Protein AF-A0A8H6Z5D4-F1 (afdb_monomer_lite)

pLDDT: mean 80.3, std 20.22, range [33.25, 97.38]

Secondary structure (DSSP, 8-state):
---------HHHHHHHHHHHHHS---HHHHHHHHTPPTTHHHHHHGGGTTTEE--SSSSPPPEES-HHHHHHHT-HHHHGGG-TT-HHHHHHHHHHHHHHHTS-TTT---HHHHHHHHHHHHHHHHTSPP-GGGHHHHHTS-HHHHHH-GGGHHHHHHHHHTSTT--HHHHHHHHHHHHHHHHHHHHS-GGGTT---S----S---------------------------------

Radius of gyration: 24.78 Å; cha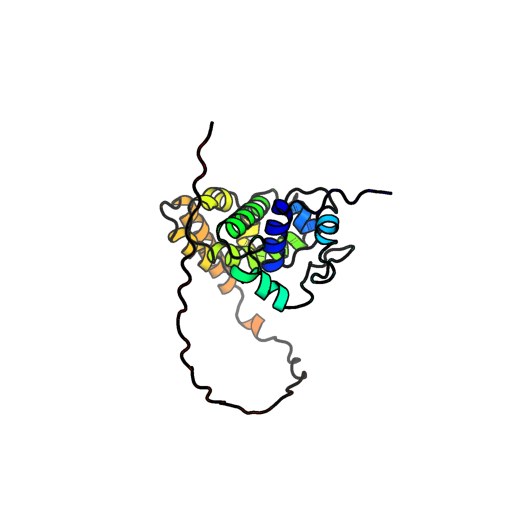ins: 1; bounding box: 92×57×56 Å

Structure (mmCIF, N/CA/C/O backbone):
data_AF-A0A8H6Z5D4-F1
#
_entry.id   AF-A0A8H6Z5D4-F1
#
loop_
_atom_site.group_PDB
_atom_site.id
_atom_site.type_symbol
_atom_site.label_atom_id
_atom_site.label_alt_id
_atom_site.label_comp_id
_atom_site.label_asym_id
_atom_site.label_entity_id
_atom_site.label_seq_id
_atom_site.pdbx_PDB_ins_code
_atom_site.Cartn_x
_atom_site.Cartn_y
_atom_site.Cartn_z
_atom_site.occupancy
_atom_site.B_iso_or_equiv
_atom_site.auth_seq_id
_atom_site.auth_comp_id
_atom_site.auth_asym_id
_atom_site.auth_atom_id
_atom_site.pdbx_PDB_model_num
ATOM 1 N N . MET A 1 1 ? -25.834 22.778 18.289 1.00 33.25 1 MET A N 1
ATOM 2 C CA . MET A 1 1 ? -25.998 21.312 18.196 1.00 33.25 1 MET A CA 1
ATOM 3 C C . MET A 1 1 ? -25.575 20.886 16.801 1.00 33.25 1 MET A C 1
ATOM 5 O O . MET A 1 1 ? -26.381 20.932 15.884 1.00 33.25 1 MET A O 1
ATOM 9 N N . THR A 1 2 ? -24.299 20.568 16.613 1.00 39.16 2 THR A N 1
ATOM 10 C CA . THR A 1 2 ? -23.807 19.914 15.397 1.00 39.16 2 THR A CA 1
ATOM 11 C C . THR A 1 2 ? -24.069 18.426 15.560 1.00 39.16 2 THR A C 1
ATOM 13 O O . THR A 1 2 ? -23.541 17.784 16.464 1.00 39.16 2 THR A O 1
ATOM 16 N N . VAL A 1 3 ? -24.986 17.899 14.758 1.00 37.03 3 VAL A N 1
ATOM 17 C CA . VAL A 1 3 ? -25.300 16.475 14.763 1.00 37.03 3 VAL A CA 1
ATOM 18 C C . VAL A 1 3 ? -24.086 15.734 14.203 1.00 37.03 3 VAL A C 1
ATOM 20 O O . VAL A 1 3 ? -23.657 16.023 13.088 1.00 37.03 3 VAL A O 1
ATOM 23 N N . LEU A 1 4 ? -23.528 14.806 14.985 1.00 39.38 4 LEU A N 1
ATOM 24 C CA . LEU A 1 4 ? -22.477 13.854 14.604 1.00 39.38 4 LEU A CA 1
ATOM 25 C C . LEU A 1 4 ? -23.028 12.862 13.559 1.00 39.38 4 LEU A C 1
ATOM 27 O O . LEU A 1 4 ? -23.219 11.684 13.848 1.00 39.38 4 LEU A O 1
ATOM 31 N N . HIS A 1 5 ? -23.394 13.348 12.370 1.00 43.00 5 HIS A N 1
ATOM 32 C CA . HIS A 1 5 ? -24.117 12.555 11.370 1.00 43.00 5 HIS A CA 1
ATOM 33 C C . HIS A 1 5 ? -23.230 11.767 10.406 1.00 43.00 5 HIS A C 1
ATOM 35 O O . HIS A 1 5 ? -23.749 11.018 9.583 1.00 43.00 5 HIS A O 1
ATOM 41 N N . SER A 1 6 ? -21.914 11.865 10.524 1.00 50.97 6 SER A N 1
ATOM 42 C CA . SER A 1 6 ? -20.990 11.091 9.706 1.00 50.97 6 SER A CA 1
ATOM 43 C C . SER A 1 6 ? -20.011 10.376 10.616 1.00 50.97 6 SER A C 1
ATOM 45 O O . SER A 1 6 ? -18.861 10.775 10.762 1.00 50.97 6 SER A O 1
ATOM 47 N N . SER A 1 7 ? -20.478 9.292 11.244 1.00 57.84 7 SER A N 1
ATOM 48 C CA . SER A 1 7 ? -19.537 8.223 11.577 1.00 57.84 7 SER A CA 1
ATOM 49 C C . SER A 1 7 ? -18.781 7.892 10.281 1.00 57.84 7 SER A C 1
ATOM 51 O O . SER A 1 7 ? -19.449 7.834 9.238 1.00 57.84 7 SER A O 1
ATOM 53 N N . PRO A 1 8 ? -17.441 7.745 10.318 1.00 62.00 8 PRO A N 1
ATOM 54 C CA . PRO A 1 8 ? -16.643 7.366 9.155 1.00 62.00 8 PRO A CA 1
ATOM 55 C C . PRO A 1 8 ? -17.386 6.287 8.394 1.00 62.00 8 PRO A C 1
ATOM 57 O O . PRO A 1 8 ? -17.835 5.314 9.023 1.00 62.00 8 PRO A O 1
ATOM 60 N N . ARG A 1 9 ? -17.572 6.429 7.075 1.00 73.25 9 ARG A N 1
ATOM 61 C CA . ARG A 1 9 ? -18.185 5.310 6.361 1.00 73.25 9 ARG A CA 1
ATOM 62 C C . ARG A 1 9 ? -17.239 4.146 6.581 1.00 73.25 9 ARG A C 1
ATOM 64 O O . ARG A 1 9 ? -16.037 4.256 6.381 1.00 73.25 9 ARG A O 1
ATOM 71 N N . GLN A 1 10 ? -17.768 3.027 7.047 1.00 76.19 10 GLN A N 1
ATOM 72 C CA . GLN A 1 10 ? -16.990 1.828 7.355 1.00 76.19 10 GLN A CA 1
ATOM 73 C C . GLN A 1 10 ? -16.003 1.450 6.228 1.00 76.19 10 GLN A C 1
ATOM 75 O O . GLN A 1 10 ? -14.917 0.933 6.487 1.00 76.19 10 GLN A O 1
ATOM 80 N N . SER A 1 11 ? -16.375 1.746 4.979 1.00 82.81 11 SER A N 1
ATOM 81 C CA . SER A 1 11 ? -15.556 1.595 3.775 1.00 82.81 11 SER A CA 1
ATOM 82 C C . SER A 1 11 ? -14.286 2.456 3.738 1.00 82.81 11 SER A C 1
ATOM 84 O O . SER A 1 11 ? -13.325 2.058 3.093 1.00 82.81 11 SER A O 1
ATOM 86 N N . GLU A 1 12 ? -14.272 3.612 4.399 1.00 87.25 12 GLU A N 1
ATOM 87 C CA . GLU A 1 12 ? -13.149 4.563 4.452 1.00 87.25 12 GLU A CA 1
ATOM 88 C C . GLU A 1 12 ? -12.163 4.193 5.562 1.00 87.25 12 GLU A C 1
ATOM 90 O O . GLU A 1 12 ? -10.952 4.272 5.377 1.00 87.25 12 GLU A O 1
ATOM 95 N N . LEU A 1 13 ? -12.668 3.708 6.701 1.00 91.94 13 LEU A N 1
ATOM 96 C CA . LEU A 1 13 ? -11.827 3.403 7.858 1.00 91.94 13 LEU A CA 1
ATOM 97 C C . LEU A 1 13 ? -10.937 2.171 7.636 1.00 91.94 13 LEU A C 1
ATOM 99 O O . LEU A 1 13 ? -9.803 2.119 8.102 1.00 91.94 13 LEU A O 1
ATOM 103 N N . SER A 1 14 ? -11.434 1.164 6.919 1.00 92.56 14 SER A N 1
ATOM 104 C CA . SER A 1 14 ? -10.697 -0.086 6.719 1.00 92.56 14 SER A CA 1
ATOM 105 C C . SER A 1 14 ? -9.377 0.083 5.934 1.00 92.56 14 SER A C 1
ATOM 107 O O . SER A 1 14 ? -8.360 -0.432 6.410 1.00 92.56 14 SER A O 1
ATOM 109 N N . PRO A 1 15 ? -9.331 0.803 4.795 1.00 92.38 15 PRO A N 1
ATOM 110 C CA . PRO A 1 15 ? -8.077 1.121 4.110 1.00 92.38 15 PRO A CA 1
ATOM 111 C C . PRO A 1 15 ? -7.092 1.906 4.982 1.00 92.38 15 PRO A C 1
ATOM 113 O O . PRO A 1 15 ? -5.903 1.592 4.978 1.00 92.38 15 PRO A O 1
ATOM 116 N N . ILE A 1 16 ? -7.586 2.863 5.775 1.00 95.00 16 ILE A N 1
ATOM 117 C CA . ILE A 1 16 ? -6.764 3.661 6.697 1.00 95.00 16 ILE A CA 1
ATOM 118 C C . ILE A 1 16 ? -6.111 2.761 7.751 1.00 95.00 16 ILE A C 1
ATOM 120 O O . ILE A 1 16 ? -4.897 2.807 7.940 1.00 95.00 16 ILE A O 1
ATOM 124 N N . LEU A 1 17 ? -6.893 1.888 8.395 1.00 95.75 17 LEU A N 1
ATOM 125 C CA . LEU A 1 17 ? -6.375 0.935 9.382 1.00 95.75 17 LEU A CA 1
ATOM 126 C C . LEU A 1 17 ? -5.368 -0.040 8.764 1.00 95.75 17 LEU A C 1
ATOM 128 O O . LEU A 1 17 ? -4.364 -0.363 9.395 1.00 95.75 17 LEU A O 1
ATOM 132 N N . CYS A 1 18 ? -5.603 -0.479 7.525 1.00 95.94 18 CYS A N 1
ATOM 133 C CA . CYS A 1 18 ? -4.643 -1.297 6.791 1.00 95.94 18 CYS A CA 1
ATOM 134 C C . CYS A 1 18 ? -3.331 -0.537 6.556 1.00 95.94 18 CYS A C 1
ATOM 136 O O . CYS A 1 18 ? -2.262 -1.115 6.733 1.00 95.94 18 CYS A O 1
ATOM 138 N N . ALA A 1 19 ? -3.391 0.745 6.191 1.00 95.50 19 ALA A N 1
ATOM 139 C CA . ALA A 1 19 ? -2.203 1.565 5.972 1.00 95.50 19 ALA A CA 1
ATOM 140 C C . ALA A 1 19 ? -1.394 1.741 7.265 1.00 95.50 19 ALA A C 1
ATOM 142 O O . ALA A 1 19 ? -0.218 1.397 7.290 1.00 95.50 19 ALA A O 1
ATOM 143 N N . ILE A 1 20 ? -2.042 2.164 8.353 1.00 94.56 20 ILE A N 1
ATOM 144 C CA . ILE A 1 20 ? -1.397 2.412 9.656 1.00 94.56 20 ILE A CA 1
ATOM 145 C C . ILE A 1 20 ? -0.785 1.135 10.248 1.00 94.56 20 ILE A C 1
ATOM 147 O O . ILE A 1 20 ? 0.243 1.179 10.914 1.00 94.56 20 ILE A O 1
ATOM 151 N N . ALA A 1 21 ? -1.399 -0.024 10.009 1.00 94.44 21 ALA A N 1
ATOM 152 C CA . ALA A 1 21 ? -0.875 -1.296 10.498 1.00 94.44 21 ALA A CA 1
ATOM 153 C C . ALA A 1 21 ? 0.359 -1.801 9.731 1.00 94.44 21 ALA A C 1
ATOM 155 O O . ALA A 1 21 ? 1.052 -2.683 10.231 1.00 94.44 21 ALA A O 1
ATOM 156 N N . ASN A 1 22 ? 0.610 -1.288 8.523 1.00 93.50 22 ASN A N 1
ATOM 157 C CA . ASN A 1 22 ? 1.744 -1.694 7.686 1.00 93.50 22 ASN A CA 1
ATOM 158 C C . ASN A 1 22 ? 2.815 -0.598 7.567 1.00 93.50 22 ASN A C 1
ATOM 160 O O . ASN A 1 22 ? 3.950 -0.897 7.210 1.00 93.50 22 ASN A O 1
ATOM 164 N N . PHE A 1 23 ? 2.463 0.657 7.852 1.00 93.19 23 PHE A N 1
ATOM 165 C CA . PHE A 1 23 ? 3.315 1.822 7.657 1.00 93.19 23 PHE A CA 1
ATOM 166 C C . PHE A 1 23 ? 3.104 2.825 8.792 1.00 93.19 23 PHE A C 1
ATOM 168 O O . PHE A 1 23 ? 1.973 3.144 9.158 1.00 93.19 23 PHE A O 1
ATOM 175 N N . GLU A 1 24 ? 4.195 3.386 9.305 1.00 91.38 24 GLU A N 1
ATOM 176 C CA . GLU A 1 24 ? 4.136 4.523 10.223 1.00 91.38 24 GLU A CA 1
ATOM 177 C C . GLU A 1 24 ? 3.787 5.780 9.419 1.00 91.38 24 GLU A C 1
ATOM 179 O O . GLU A 1 24 ? 4.670 6.417 8.864 1.00 91.38 24 GLU A O 1
ATOM 184 N N . LEU A 1 25 ? 2.499 6.112 9.292 1.00 92.69 25 LEU A N 1
ATOM 185 C CA . LEU A 1 25 ? 2.017 7.245 8.489 1.00 92.69 25 LEU A CA 1
ATOM 186 C C . LEU A 1 25 ? 1.499 8.374 9.379 1.00 92.69 25 LEU A C 1
ATOM 188 O O . LEU A 1 25 ? 0.802 8.115 10.357 1.00 92.69 25 LEU A O 1
ATOM 192 N N . SER A 1 26 ? 1.793 9.626 9.022 1.00 93.06 26 SER A N 1
ATOM 193 C CA . SER A 1 26 ? 1.139 10.787 9.635 1.00 93.06 26 SER A CA 1
ATOM 194 C C . SER A 1 26 ? -0.296 10.932 9.112 1.00 93.06 26 SER A C 1
ATOM 196 O O . SER A 1 26 ? -0.643 10.369 8.072 1.00 93.06 26 SER A O 1
ATOM 198 N N . THR A 1 27 ? -1.139 11.714 9.787 1.00 93.44 27 THR A N 1
ATOM 199 C CA . THR A 1 27 ? -2.506 11.999 9.307 1.00 93.44 27 THR A CA 1
ATOM 200 C C . THR A 1 27 ? -2.501 12.644 7.919 1.00 93.44 27 THR A C 1
ATOM 202 O O . THR A 1 27 ? -3.206 12.173 7.032 1.00 93.44 27 THR A O 1
ATOM 205 N N . GLY A 1 28 ? -1.630 13.631 7.684 1.00 91.88 28 GLY A N 1
ATOM 206 C CA . GLY A 1 28 ? -1.492 14.274 6.372 1.00 91.88 28 GLY A CA 1
ATOM 207 C C . GLY A 1 28 ? -0.968 13.329 5.284 1.00 91.88 28 GLY A C 1
ATOM 208 O O . GLY A 1 28 ? -1.363 13.428 4.123 1.00 91.88 28 GLY A O 1
ATOM 209 N N . SER A 1 29 ? -0.119 12.370 5.656 1.00 91.44 29 SER A N 1
ATOM 210 C CA . SER A 1 29 ? 0.357 11.322 4.750 1.00 91.44 29 SER A CA 1
ATOM 211 C C . SER A 1 29 ? -0.779 10.383 4.323 1.00 91.44 29 SER A C 1
ATOM 213 O O . SER A 1 29 ? -0.866 10.011 3.154 1.00 91.44 29 SER A O 1
ATOM 215 N N . VAL A 1 30 ? -1.675 10.029 5.252 1.00 93.25 30 VAL A N 1
ATOM 216 C CA . VAL A 1 30 ? -2.877 9.227 4.967 1.00 93.25 30 VAL A CA 1
ATOM 217 C C . VAL A 1 30 ? -3.870 10.011 4.102 1.00 93.25 30 VAL A C 1
ATOM 219 O O . VAL A 1 30 ? -4.376 9.449 3.130 1.00 93.25 30 VAL A O 1
ATOM 222 N N . ASP A 1 31 ? -4.090 11.301 4.385 1.00 92.81 31 ASP A N 1
ATOM 223 C CA . ASP A 1 31 ? -4.952 12.161 3.562 1.00 92.81 31 ASP A CA 1
ATOM 224 C C . ASP A 1 31 ? -4.473 12.177 2.106 1.00 92.81 31 ASP A C 1
ATOM 226 O O . ASP A 1 31 ? -5.247 11.911 1.188 1.00 92.81 31 ASP A O 1
ATOM 230 N N . LYS A 1 32 ? -3.170 12.380 1.882 1.00 90.62 32 LYS A N 1
ATOM 231 C CA . LYS A 1 32 ? -2.566 12.330 0.540 1.00 90.62 32 LYS A CA 1
ATOM 232 C C . LYS A 1 32 ? -2.697 10.952 -0.107 1.00 90.62 32 LYS A C 1
ATOM 234 O O . LYS A 1 32 ? -3.043 10.864 -1.283 1.00 90.62 32 LYS A O 1
ATOM 239 N N . LEU A 1 33 ? -2.450 9.882 0.651 1.00 91.62 33 LEU A N 1
ATOM 240 C CA . LEU A 1 33 ? -2.501 8.504 0.153 1.00 91.62 33 LEU A CA 1
ATOM 241 C C . LEU A 1 33 ? -3.882 8.097 -0.361 1.00 91.62 33 LEU A C 1
ATOM 243 O O . LEU A 1 33 ? -3.978 7.347 -1.337 1.00 91.62 33 LEU A O 1
ATOM 247 N N . PHE A 1 34 ? -4.941 8.587 0.278 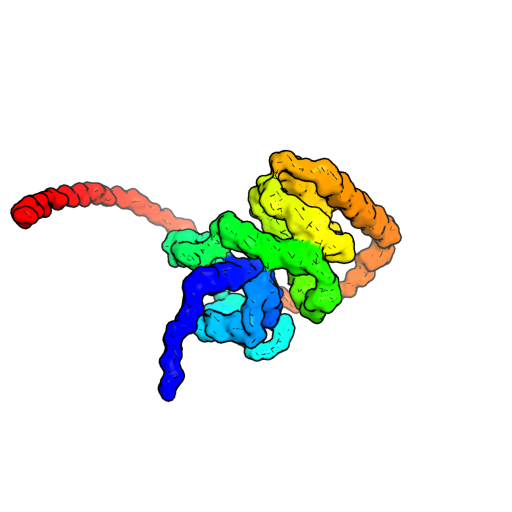1.00 91.75 34 PHE A N 1
ATOM 248 C CA . PHE A 1 34 ? -6.318 8.268 -0.094 1.00 91.75 34 PHE A CA 1
ATOM 249 C C . PHE A 1 34 ? -7.053 9.413 -0.805 1.00 91.75 34 PHE A C 1
ATOM 251 O O . PHE A 1 34 ? -8.206 9.237 -1.196 1.00 91.75 34 PHE A O 1
ATOM 258 N N . GLY A 1 35 ? -6.387 10.547 -1.042 1.00 90.88 35 GLY A N 1
ATOM 259 C CA . GLY A 1 35 ? -6.970 11.714 -1.707 1.00 90.88 35 GLY A CA 1
ATOM 260 C C . GLY A 1 35 ? -8.057 12.403 -0.880 1.00 90.88 35 GLY A C 1
ATOM 261 O O . GLY A 1 35 ? -9.026 12.912 -1.445 1.00 90.88 35 GLY A O 1
ATOM 262 N N . PHE A 1 36 ? -7.932 12.384 0.446 1.00 92.38 36 PHE A N 1
ATOM 263 C CA . PHE A 1 36 ? -8.855 13.067 1.343 1.00 92.38 36 PHE A CA 1
ATOM 264 C C . PHE A 1 36 ? -8.527 14.561 1.484 1.00 92.38 36 PHE A C 1
ATOM 266 O O . PHE A 1 36 ? -7.383 14.971 1.261 1.00 92.38 36 PHE A O 1
ATOM 273 N N . PRO A 1 37 ? -9.515 15.394 1.867 1.00 92.69 37 PRO A N 1
ATOM 274 C CA . PRO A 1 37 ? -9.248 16.749 2.335 1.00 92.69 37 PRO A CA 1
ATOM 275 C C . PRO A 1 37 ? -8.273 16.755 3.520 1.00 92.69 37 PRO A C 1
ATOM 277 O O . PRO A 1 37 ? -8.262 15.831 4.328 1.00 92.69 37 PRO A O 1
ATOM 280 N N . GLU A 1 38 ? -7.481 17.819 3.647 1.00 91.88 38 GLU A N 1
ATOM 281 C CA . GLU A 1 38 ? -6.561 17.981 4.777 1.00 91.88 38 GLU A CA 1
ATOM 282 C C . GLU A 1 38 ? -7.315 17.941 6.118 1.00 91.88 38 GLU A C 1
ATOM 284 O O . GLU A 1 38 ? -8.269 18.695 6.328 1.00 91.88 38 GLU A O 1
ATOM 289 N N . GLY A 1 39 ? -6.872 17.064 7.022 1.00 91.56 39 GLY A N 1
ATOM 290 C CA . GLY A 1 39 ? -7.459 16.874 8.350 1.00 91.56 39 GLY A CA 1
ATOM 291 C C . GLY A 1 39 ? -8.603 15.858 8.391 1.00 91.56 39 GLY A C 1
ATOM 292 O O . GLY A 1 39 ? -9.065 15.510 9.480 1.00 91.56 39 GLY A O 1
ATOM 293 N N . GLU A 1 40 ? -9.039 15.328 7.246 1.00 92.88 40 GLU A N 1
ATOM 294 C CA . GLU A 1 40 ? -10.112 14.332 7.194 1.00 92.88 40 GLU A CA 1
ATOM 295 C C . GLU A 1 40 ? -9.716 13.055 7.945 1.00 92.88 40 GLU A C 1
ATOM 297 O O . GLU A 1 40 ? -10.504 12.536 8.731 1.00 92.88 40 GLU A O 1
ATOM 302 N N . THR A 1 41 ? -8.474 12.578 7.806 1.00 93.50 41 THR A N 1
ATOM 303 C CA . THR A 1 41 ? -7.990 11.411 8.563 1.00 93.50 41 THR A CA 1
ATOM 304 C C . THR A 1 41 ? -8.078 11.632 10.074 1.00 93.50 41 THR A C 1
ATOM 306 O O . THR A 1 41 ? -8.446 10.710 10.803 1.00 93.50 41 THR A O 1
ATOM 309 N N . GLU A 1 42 ? -7.771 12.834 10.571 1.00 93.25 42 GLU A N 1
ATOM 310 C CA . GLU A 1 42 ? -7.892 13.143 12.003 1.00 93.25 42 GLU A CA 1
ATOM 311 C C . GLU A 1 42 ? -9.353 13.030 12.462 1.00 93.25 42 GLU A C 1
ATOM 313 O O . GLU A 1 42 ? -9.634 12.393 13.481 1.00 93.25 42 GLU A O 1
ATOM 318 N N . LEU A 1 43 ? -10.291 13.560 11.670 1.00 91.56 43 LEU A N 1
ATOM 319 C CA . LEU A 1 43 ? -11.727 13.442 11.936 1.00 91.56 43 LEU A CA 1
ATOM 320 C C . LEU A 1 43 ? -12.193 11.981 11.901 1.00 91.56 43 LEU A C 1
ATOM 322 O O . LEU A 1 43 ? -12.915 11.542 12.800 1.00 91.56 43 LEU A O 1
ATOM 326 N N . LEU A 1 44 ? -11.745 11.204 10.909 1.00 92.31 44 LEU A N 1
ATOM 327 C CA . LEU A 1 44 ? -12.128 9.800 10.761 1.00 92.31 44 LEU A CA 1
ATOM 328 C C . LEU A 1 44 ? -11.602 8.930 11.913 1.00 92.31 44 LEU A C 1
ATOM 330 O O . LEU A 1 44 ? -12.262 7.974 12.330 1.00 92.31 44 LEU A O 1
ATOM 334 N N . LEU A 1 45 ? -10.429 9.266 12.456 1.00 93.12 45 LEU A N 1
ATOM 335 C CA . LEU A 1 45 ? -9.801 8.542 13.563 1.00 93.12 45 LEU A CA 1
ATOM 336 C C . LEU A 1 45 ? -10.178 9.080 14.949 1.00 93.12 45 LEU A C 1
ATOM 338 O O . LEU A 1 45 ? -9.807 8.460 15.949 1.00 93.12 45 LEU A O 1
ATOM 342 N N . GLN A 1 46 ? -10.965 10.157 15.042 1.00 90.75 46 GLN A N 1
ATOM 343 C CA . GLN A 1 46 ? -11.364 10.754 16.321 1.00 90.75 46 GLN A CA 1
ATOM 344 C C . GLN A 1 46 ? -12.073 9.741 17.243 1.00 90.75 46 GLN A C 1
ATOM 346 O O . GLN A 1 46 ? -11.895 9.742 18.462 1.00 90.75 46 GLN A O 1
ATOM 351 N N . GLY A 1 47 ? -12.849 8.817 16.670 1.00 89.06 47 GLY A N 1
ATOM 352 C CA . GLY A 1 47 ? -13.515 7.749 17.425 1.00 89.06 47 GLY A CA 1
ATOM 353 C C . GLY A 1 47 ? -12.576 6.660 17.965 1.00 89.06 47 GLY A C 1
ATOM 354 O O . GLY A 1 47 ? -13.001 5.844 18.781 1.00 89.06 47 GLY A O 1
ATOM 355 N N . LEU A 1 48 ? -11.315 6.634 17.525 1.00 93.19 48 LEU A N 1
ATOM 356 C CA . LEU A 1 48 ? -10.333 5.594 17.837 1.00 93.19 48 LEU A CA 1
ATOM 357 C C . LEU A 1 48 ? -9.205 6.065 18.763 1.00 93.19 48 LEU A C 1
ATOM 359 O O . LEU A 1 48 ? -8.283 5.294 19.015 1.00 93.19 48 LEU A O 1
ATOM 363 N N . HIS A 1 49 ? -9.282 7.269 19.339 1.00 91.88 49 HIS A N 1
ATOM 364 C CA . HIS A 1 49 ? -8.259 7.777 20.270 1.00 91.88 49 HIS A CA 1
ATOM 365 C C . HIS A 1 49 ? -8.021 6.893 21.508 1.00 91.88 49 HIS A C 1
ATOM 367 O O . HIS A 1 49 ? -6.991 7.012 22.161 1.00 91.88 49 HIS A O 1
ATOM 373 N N . SER A 1 50 ? -8.955 6.002 21.859 1.00 93.06 50 SER A N 1
ATOM 374 C CA . SER A 1 50 ? -8.764 5.038 22.952 1.00 93.06 50 SER A CA 1
ATOM 375 C C . SER A 1 50 ? -7.797 3.901 22.604 1.00 93.06 50 SER A C 1
ATOM 377 O O . SER A 1 50 ? -7.255 3.266 23.505 1.00 93.06 50 SER A O 1
ATOM 379 N N . VAL A 1 51 ? -7.582 3.629 21.313 1.00 95.44 51 VAL A N 1
ATOM 380 C CA . VAL A 1 51 ? -6.745 2.523 20.813 1.00 95.44 51 VAL A CA 1
ATOM 381 C C . VAL A 1 51 ? -5.601 2.997 19.915 1.00 95.44 51 VAL A C 1
ATOM 383 O O . VAL A 1 51 ? -4.595 2.296 19.791 1.00 95.44 51 VAL A O 1
ATOM 386 N N . LEU A 1 52 ? -5.711 4.199 19.347 1.00 96.06 52 LEU A N 1
ATOM 387 C CA . LEU A 1 52 ? -4.716 4.845 18.500 1.00 96.06 52 LEU A CA 1
ATOM 388 C C . LEU A 1 52 ? -4.257 6.174 19.103 1.00 96.06 52 LEU A C 1
ATOM 390 O O . LEU A 1 52 ? -5.061 7.041 19.440 1.00 96.06 52 LEU A O 1
ATOM 394 N N . ARG A 1 53 ? -2.942 6.382 19.115 1.00 95.25 53 ARG A N 1
ATOM 395 C CA . ARG A 1 53 ? -2.333 7.697 19.264 1.00 95.25 53 ARG A CA 1
ATOM 396 C C . ARG A 1 53 ? -2.361 8.392 17.905 1.00 95.25 53 ARG A C 1
ATOM 398 O O . ARG A 1 53 ? -1.586 8.047 17.015 1.00 95.25 53 ARG A O 1
ATOM 405 N N . VAL A 1 54 ? -3.227 9.391 17.774 1.00 94.38 54 VAL A N 1
ATOM 406 C CA . VAL A 1 54 ? -3.307 10.263 16.596 1.00 94.38 54 VAL A CA 1
ATOM 407 C C . VAL A 1 54 ? -2.707 11.621 16.976 1.00 94.38 54 VAL A C 1
ATOM 409 O O . VAL A 1 54 ? -3.257 12.288 17.857 1.00 94.38 54 VAL A O 1
ATOM 412 N N . PRO A 1 55 ? -1.555 12.014 16.408 1.00 90.25 55 PRO A N 1
ATOM 413 C CA . PRO A 1 55 ? -0.949 13.305 16.701 1.00 90.25 55 PRO A CA 1
ATOM 414 C C . PRO A 1 55 ? -1.786 14.436 16.097 1.00 90.25 55 PRO A C 1
ATOM 416 O O . PRO A 1 55 ? -2.183 14.369 14.940 1.00 90.25 55 PRO A O 1
ATOM 419 N N . SER A 1 56 ? -2.035 15.492 16.874 1.00 80.94 56 SER A N 1
ATOM 420 C CA . SER A 1 56 ? -2.883 16.615 16.445 1.00 80.94 56 SER A CA 1
ATOM 421 C C . SER A 1 56 ? -2.222 17.512 15.395 1.00 80.94 56 SER A C 1
ATOM 423 O O . SER A 1 56 ? -2.910 18.251 14.702 1.00 80.94 56 SER A O 1
ATOM 425 N N . LYS A 1 57 ? -0.881 17.529 15.327 1.00 79.56 57 LYS A N 1
ATOM 426 C CA . LYS A 1 57 ? -0.085 18.317 14.371 1.00 79.56 57 LYS A CA 1
ATOM 427 C C . LYS A 1 57 ? 1.284 17.678 14.156 1.00 79.56 57 LYS A C 1
ATOM 429 O O . LYS A 1 57 ? 1.867 17.157 15.104 1.00 79.56 57 LYS A O 1
ATOM 434 N N . GLY A 1 58 ? 1.828 17.846 12.954 1.00 76.38 58 GLY A N 1
ATOM 435 C CA . GLY A 1 58 ? 3.221 17.537 12.630 1.00 76.38 58 GLY A CA 1
ATOM 436 C C . GLY A 1 58 ? 3.397 16.295 11.762 1.00 76.38 58 GLY A C 1
ATOM 437 O O . GLY A 1 58 ? 2.451 15.800 11.161 1.00 76.38 58 GLY A O 1
ATOM 438 N N . TYR A 1 59 ? 4.641 15.825 11.705 1.00 79.50 59 TYR A N 1
ATOM 439 C CA . TYR A 1 59 ? 5.072 14.677 10.900 1.00 79.50 59 TYR A CA 1
ATOM 440 C C . TYR A 1 59 ? 5.129 13.377 11.714 1.00 79.50 59 TYR A C 1
ATOM 442 O O . TYR A 1 59 ? 5.713 12.394 11.270 1.00 79.50 59 TYR A O 1
ATOM 450 N N . ASP A 1 60 ? 4.566 13.378 12.922 1.00 87.38 60 ASP A N 1
ATOM 451 C CA . ASP A 1 60 ? 4.549 12.198 13.778 1.00 87.38 60 ASP A CA 1
ATOM 452 C C . ASP A 1 60 ? 3.619 11.131 13.183 1.00 87.38 60 ASP A C 1
ATOM 454 O O . ASP A 1 60 ? 2.519 11.426 12.706 1.00 87.38 60 ASP A O 1
ATOM 458 N N . GLY A 1 61 ? 4.057 9.873 13.237 1.00 90.94 61 GLY A N 1
ATOM 459 C CA . GLY A 1 61 ? 3.268 8.733 12.786 1.00 90.94 61 GLY A CA 1
ATOM 460 C C . GLY A 1 61 ? 2.106 8.410 13.728 1.00 90.94 61 GLY A C 1
ATOM 461 O O . GLY A 1 61 ? 2.216 8.500 14.956 1.00 90.94 61 GLY A O 1
ATOM 462 N N . ILE A 1 62 ? 0.989 7.977 13.147 1.00 94.62 62 ILE A N 1
ATOM 463 C CA . ILE A 1 62 ? -0.115 7.355 13.873 1.00 94.62 62 ILE A CA 1
ATOM 464 C C . ILE A 1 62 ? 0.378 6.005 14.403 1.00 94.62 62 ILE A C 1
ATOM 466 O O . ILE A 1 62 ? 0.974 5.221 13.669 1.00 94.62 62 ILE A O 1
ATOM 470 N N . SER A 1 63 ? 0.132 5.724 15.681 1.00 94.81 63 SER A N 1
ATOM 471 C CA . SER A 1 63 ? 0.578 4.481 16.328 1.00 94.81 63 SER A CA 1
ATOM 472 C C . SER A 1 63 ? -0.510 3.884 17.214 1.00 94.81 63 SER A C 1
ATOM 474 O O . SER A 1 63 ? -1.367 4.595 17.734 1.00 94.81 63 SER A O 1
ATOM 476 N N . SER A 1 64 ? -0.503 2.565 17.407 1.00 94.75 64 SER A N 1
ATOM 477 C CA . SER A 1 64 ? -1.421 1.904 18.341 1.00 94.75 64 SER A CA 1
ATOM 478 C C . SER A 1 64 ? -0.942 2.041 19.785 1.00 94.75 64 SER A C 1
ATOM 480 O O . SER A 1 64 ? 0.239 1.837 20.061 1.00 94.75 64 SER A O 1
ATOM 482 N N . HIS A 1 65 ? -1.856 2.275 20.729 1.00 93.44 65 HIS A N 1
ATOM 483 C CA . HIS A 1 65 ? -1.534 2.251 22.162 1.00 93.44 65 HIS A CA 1
ATOM 484 C C . HIS A 1 65 ? -1.176 0.849 22.672 1.00 93.44 65 HIS A C 1
ATOM 486 O O . HIS A 1 65 ? -0.426 0.711 23.639 1.00 93.44 65 HIS A O 1
ATOM 492 N N . HIS A 1 66 ? -1.707 -0.192 22.026 1.00 92.50 66 HIS A N 1
ATOM 493 C CA . HIS A 1 66 ? -1.533 -1.579 22.439 1.00 92.50 66 HIS A CA 1
ATOM 494 C C . HIS A 1 66 ? -1.298 -2.485 21.231 1.00 92.50 66 HIS A C 1
ATOM 496 O O . HIS A 1 66 ? -2.071 -2.450 20.276 1.00 92.50 66 HIS A O 1
ATOM 502 N N . ALA A 1 67 ? -0.296 -3.366 21.319 1.00 90.31 67 ALA A N 1
ATOM 503 C CA . ALA A 1 67 ? -0.026 -4.381 20.295 1.00 90.31 67 ALA A CA 1
ATOM 504 C C . ALA A 1 67 ? -1.246 -5.285 20.026 1.00 90.31 67 ALA A C 1
ATOM 506 O O . ALA A 1 67 ? -1.513 -5.654 18.887 1.00 90.31 67 ALA A O 1
ATOM 507 N N . SER A 1 68 ? -2.065 -5.534 21.056 1.00 94.19 68 SER A N 1
ATOM 508 C CA . SER A 1 68 ? -3.298 -6.321 20.950 1.00 94.19 68 SER A CA 1
ATOM 509 C C . SER A 1 68 ? -4.343 -5.729 19.999 1.00 94.19 68 SER A C 1
ATOM 511 O O . SER A 1 68 ? -5.239 -6.452 19.562 1.00 94.19 68 SER A O 1
ATOM 513 N N . PHE A 1 69 ? -4.254 -4.434 19.672 1.00 95.19 69 PHE A N 1
ATOM 514 C CA . PHE A 1 69 ? -5.111 -3.824 18.659 1.00 95.19 69 PHE A CA 1
ATOM 515 C C . PHE A 1 69 ? -4.741 -4.311 17.254 1.00 95.19 69 PHE A C 1
ATOM 517 O O . PHE A 1 69 ? -5.626 -4.676 16.485 1.00 95.19 69 PHE A O 1
ATOM 524 N N . LEU A 1 70 ? -3.445 -4.398 16.939 1.00 93.88 70 LEU A N 1
ATOM 525 C CA . LEU A 1 70 ? -2.984 -4.973 15.674 1.00 93.88 70 LEU A CA 1
ATOM 526 C C . LEU A 1 70 ? -3.289 -6.473 15.606 1.00 93.88 70 LEU A C 1
ATOM 528 O O . LEU A 1 70 ? -3.745 -6.948 14.568 1.00 93.88 70 LEU A O 1
ATOM 532 N N . ASP A 1 71 ? -3.133 -7.204 16.715 1.00 95.31 71 ASP A N 1
ATOM 533 C CA . ASP A 1 71 ? -3.533 -8.618 16.786 1.00 95.31 71 ASP A CA 1
ATOM 534 C C . ASP A 1 71 ? -5.034 -8.789 16.523 1.00 95.31 71 ASP A C 1
ATOM 536 O O . ASP A 1 71 ? -5.447 -9.697 15.807 1.00 95.31 71 ASP A O 1
ATOM 540 N N . PHE A 1 72 ? -5.862 -7.892 17.070 1.00 96.06 72 PHE A N 1
ATOM 541 C CA . PHE A 1 72 ? -7.298 -7.876 16.806 1.00 96.06 72 PHE A CA 1
ATOM 542 C C . PHE A 1 72 ? -7.594 -7.665 15.318 1.00 96.06 72 PHE A C 1
ATOM 544 O O . PHE A 1 72 ? -8.351 -8.447 14.751 1.00 96.06 72 PHE A O 1
ATOM 551 N N . LEU A 1 73 ? -6.984 -6.663 14.675 1.00 95.81 73 LEU A N 1
ATOM 552 C CA . LEU A 1 73 ? -7.192 -6.376 13.247 1.00 95.81 73 LEU A CA 1
ATOM 553 C C . LEU A 1 73 ? -6.708 -7.508 12.321 1.00 95.81 73 LEU A C 1
ATOM 555 O O . LEU A 1 73 ? -7.193 -7.630 11.195 1.00 95.81 73 LEU A O 1
ATOM 559 N N . ASN A 1 74 ? -5.768 -8.336 12.780 1.00 95.19 74 ASN A N 1
ATOM 560 C CA . ASN A 1 74 ? -5.255 -9.500 12.054 1.00 95.19 74 ASN A CA 1
ATOM 561 C C . ASN A 1 74 ? -6.015 -10.804 12.339 1.00 95.19 74 ASN A C 1
ATOM 563 O O . ASN A 1 74 ? -5.698 -11.832 11.741 1.00 95.19 74 ASN A O 1
ATOM 567 N N . ASP A 1 75 ? -7.028 -10.776 13.200 1.00 96.50 75 ASP A N 1
ATOM 568 C CA . ASP A 1 75 ? -7.895 -11.918 13.476 1.00 96.50 75 ASP A CA 1
ATOM 569 C C . ASP A 1 75 ? -9.222 -11.748 12.708 1.00 96.50 75 ASP A C 1
ATOM 571 O O . ASP A 1 75 ? -10.003 -10.845 13.038 1.00 96.50 75 ASP A O 1
ATOM 575 N N . PRO A 1 76 ? -9.494 -12.564 11.669 1.00 96.31 76 PRO A N 1
ATOM 576 C CA . PRO A 1 76 ? -10.686 -12.406 10.837 1.00 96.31 76 PRO A CA 1
ATOM 577 C C . PRO A 1 76 ? -11.990 -12.674 11.602 1.00 96.31 76 PRO A C 1
ATOM 579 O O . PRO A 1 76 ? -13.000 -12.029 11.311 1.00 96.31 76 PRO A O 1
ATOM 582 N N . ASP A 1 77 ? -11.973 -13.556 12.605 1.00 97.00 77 ASP A N 1
ATOM 583 C CA . ASP A 1 77 ? -13.158 -13.908 13.393 1.00 97.00 77 ASP A CA 1
ATOM 584 C C . ASP A 1 77 ? -13.524 -12.783 14.368 1.00 97.00 77 ASP A C 1
ATOM 586 O O . ASP A 1 77 ? -14.704 -12.495 14.602 1.00 97.00 77 ASP A O 1
ATOM 590 N N . ARG A 1 78 ? -12.507 -12.114 14.925 1.00 96.00 78 ARG A N 1
ATOM 591 C CA . ARG A 1 78 ? -12.695 -11.023 15.892 1.00 96.00 78 ARG A CA 1
ATOM 592 C C . ARG A 1 78 ? -12.960 -9.680 15.225 1.00 96.00 78 ARG A C 1
ATOM 594 O O . ARG A 1 78 ? -13.856 -8.960 15.663 1.00 96.00 78 ARG A O 1
ATOM 601 N N . SER A 1 79 ? -12.182 -9.323 14.205 1.00 94.69 79 SER A N 1
ATOM 602 C CA . SER A 1 79 ? -12.276 -8.005 13.561 1.00 94.69 79 SER A CA 1
ATOM 603 C C . SER A 1 79 ? -13.320 -7.935 12.458 1.00 94.69 79 SER A C 1
ATOM 605 O O . SER A 1 79 ? -13.789 -6.837 12.152 1.00 94.69 79 SER A O 1
ATOM 607 N N . GLN A 1 80 ? -13.721 -9.078 11.890 1.00 94.06 80 GLN A N 1
ATOM 608 C CA . GLN A 1 80 ? -14.745 -9.177 10.853 1.00 94.06 80 GLN A CA 1
ATOM 609 C C . GLN A 1 80 ? -14.478 -8.180 9.712 1.00 94.06 80 GLN A C 1
ATOM 611 O O . GLN A 1 80 ? -13.486 -8.246 8.990 1.00 94.06 80 GLN A O 1
ATOM 616 N N . ILE A 1 81 ? -15.345 -7.181 9.591 1.00 90.88 81 ILE A N 1
ATOM 617 C CA . ILE A 1 81 ? -15.274 -6.091 8.627 1.00 90.88 81 ILE A CA 1
ATOM 618 C C . ILE A 1 81 ? -14.038 -5.195 8.777 1.00 90.88 81 ILE A C 1
ATOM 620 O O . ILE A 1 81 ? -13.757 -4.422 7.868 1.00 90.88 81 ILE A O 1
ATOM 624 N N . PHE A 1 82 ? -13.276 -5.280 9.865 1.00 92.94 82 PHE A N 1
ATOM 625 C CA . PHE A 1 82 ? -12.021 -4.549 10.069 1.00 92.94 82 PHE A CA 1
ATOM 626 C C . PHE A 1 82 ? -10.775 -5.409 9.832 1.00 92.94 82 PHE A C 1
ATOM 628 O O . PHE A 1 82 ? -9.672 -4.897 9.970 1.00 92.94 82 PHE A O 1
ATOM 635 N N . TYR A 1 83 ? -10.931 -6.658 9.383 1.00 95.00 83 TYR A N 1
ATOM 636 C CA . TYR A 1 83 ? -9.816 -7.553 9.074 1.00 95.00 83 TYR A CA 1
ATOM 637 C C . TYR A 1 83 ? -8.876 -6.982 8.003 1.00 95.00 83 TYR A C 1
ATOM 639 O O . TYR A 1 83 ? -9.242 -6.891 6.831 1.00 95.00 83 TYR A O 1
ATOM 647 N N . ILE A 1 84 ? -7.674 -6.550 8.382 1.00 94.06 84 ILE A N 1
ATOM 648 C CA . ILE A 1 84 ? -6.757 -5.829 7.474 1.00 94.06 84 ILE A CA 1
ATOM 649 C C . ILE A 1 84 ? -5.904 -6.758 6.606 1.00 94.06 84 ILE A C 1
ATOM 651 O O . ILE A 1 84 ? -5.441 -6.351 5.544 1.00 94.06 84 ILE A O 1
ATOM 655 N N . SER A 1 85 ? -5.734 -8.016 7.018 1.00 92.44 85 SER A N 1
ATOM 656 C CA . SER A 1 85 ? -4.893 -8.992 6.312 1.00 92.44 85 SER A CA 1
ATOM 657 C C . SER A 1 85 ? -5.569 -9.623 5.087 1.00 92.44 85 SER A C 1
ATOM 659 O O . SER A 1 85 ? -4.977 -10.470 4.419 1.00 92.44 85 SER A O 1
ATOM 661 N N . SER A 1 86 ? -6.786 -9.193 4.731 1.00 93.56 86 SER A N 1
ATOM 662 C CA . SER A 1 86 ? -7.422 -9.613 3.480 1.00 93.56 86 SER A CA 1
ATOM 663 C C . SER A 1 86 ? -6.603 -9.143 2.274 1.00 93.56 86 SER A C 1
ATOM 665 O O . SER A 1 86 ? -6.224 -7.967 2.212 1.00 93.56 86 SER A O 1
ATOM 667 N N . LEU A 1 87 ? -6.408 -10.023 1.290 1.00 93.06 87 LEU A N 1
ATOM 668 C CA . LEU A 1 87 ? -5.667 -9.710 0.067 1.00 93.06 87 LEU A CA 1
ATOM 669 C C . LEU A 1 87 ? -6.209 -8.452 -0.627 1.00 93.06 87 LEU A C 1
ATOM 671 O O . LEU A 1 87 ? -5.425 -7.578 -0.977 1.00 93.06 87 LEU A O 1
ATOM 675 N N . ASP A 1 88 ? -7.531 -8.310 -0.741 1.00 92.94 88 ASP A N 1
ATOM 676 C CA . ASP A 1 88 ? -8.165 -7.176 -1.425 1.00 92.94 88 ASP A CA 1
ATOM 677 C C . ASP A 1 88 ? -7.762 -5.819 -0.831 1.00 92.94 88 ASP A C 1
ATOM 679 O O . ASP A 1 88 ? -7.421 -4.890 -1.562 1.00 92.94 88 ASP A O 1
ATOM 683 N N . ARG A 1 89 ? -7.739 -5.698 0.502 1.00 92.38 89 ARG A N 1
ATOM 684 C CA . ARG A 1 89 ? -7.356 -4.448 1.188 1.00 92.38 89 ARG A CA 1
ATOM 685 C C . ARG A 1 89 ? -5.888 -4.130 0.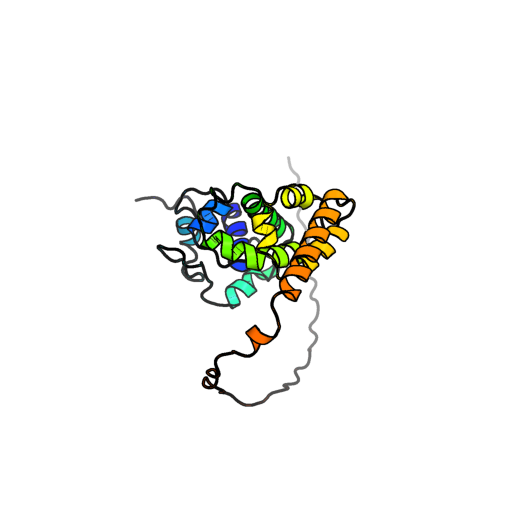998 1.00 92.38 89 ARG A C 1
ATOM 687 O O . ARG A 1 89 ? -5.539 -2.989 0.700 1.00 92.38 89 ARG A O 1
ATOM 694 N N . ARG A 1 90 ? -5.037 -5.146 1.127 1.00 95.50 90 ARG A N 1
ATOM 695 C CA . ARG A 1 90 ? -3.599 -4.984 0.920 1.00 95.50 90 ARG A CA 1
ATOM 696 C C . ARG A 1 90 ? -3.284 -4.633 -0.536 1.00 95.50 90 ARG A C 1
ATOM 698 O O . ARG A 1 90 ? -2.416 -3.803 -0.774 1.00 95.50 90 ARG A O 1
ATOM 705 N N . MET A 1 91 ? -4.042 -5.171 -1.493 1.00 95.62 91 MET A N 1
ATOM 706 C CA . MET A 1 91 ? -3.964 -4.808 -2.911 1.00 95.62 91 MET A CA 1
ATOM 707 C C . MET A 1 91 ? -4.402 -3.364 -3.170 1.00 95.62 91 MET A C 1
ATOM 709 O O . MET A 1 91 ? -3.738 -2.654 -3.922 1.00 95.62 91 MET A O 1
ATOM 713 N N . VAL A 1 92 ? -5.480 -2.892 -2.536 1.00 93.88 92 VAL A N 1
ATOM 714 C CA . VAL A 1 92 ? -5.885 -1.476 -2.621 1.00 93.88 92 VAL A CA 1
ATOM 715 C C . VAL A 1 92 ? -4.776 -0.568 -2.089 1.00 93.88 92 VAL A C 1
ATOM 717 O O . VAL A 1 92 ? -4.394 0.380 -2.773 1.00 93.88 92 VAL A O 1
ATOM 720 N N . LEU A 1 93 ? -4.214 -0.897 -0.923 1.00 95.38 93 LEU A N 1
ATOM 721 C CA . LEU A 1 93 ? -3.101 -0.153 -0.335 1.00 95.38 93 LEU A CA 1
ATOM 722 C C . LEU A 1 93 ? -1.863 -0.160 -1.246 1.00 95.38 93 LEU A C 1
ATOM 724 O O . LEU A 1 93 ? -1.296 0.898 -1.505 1.00 95.38 93 LEU A O 1
ATOM 728 N N . ALA A 1 94 ? -1.491 -1.320 -1.798 1.00 96.25 94 ALA A N 1
ATOM 729 C CA . ALA A 1 94 ? -0.390 -1.453 -2.754 1.00 96.25 94 ALA A CA 1
ATOM 730 C C . ALA A 1 94 ? -0.569 -0.532 -3.965 1.00 96.25 94 ALA A C 1
ATOM 732 O O . ALA A 1 94 ? 0.356 0.189 -4.334 1.00 96.25 94 ALA A O 1
ATOM 733 N N . ARG A 1 95 ? -1.770 -0.508 -4.560 1.00 95.31 95 ARG A N 1
ATOM 734 C CA . ARG A 1 95 ? -2.067 0.378 -5.695 1.00 95.31 95 ARG A CA 1
ATOM 735 C C . ARG A 1 95 ? -1.947 1.850 -5.307 1.00 95.31 95 ARG A C 1
ATOM 737 O O . ARG A 1 95 ? -1.393 2.617 -6.088 1.00 95.31 95 ARG A O 1
ATOM 744 N N . SER A 1 96 ? -2.452 2.253 -4.141 1.00 93.50 96 SER A N 1
ATOM 745 C CA . SER A 1 96 ? -2.346 3.644 -3.680 1.00 93.50 96 SER A CA 1
ATOM 746 C C . SER A 1 96 ? -0.893 4.067 -3.468 1.00 93.50 96 SER A C 1
ATOM 748 O O . SER A 1 96 ? -0.497 5.126 -3.945 1.00 93.50 96 SER A O 1
ATOM 750 N N . LEU A 1 97 ? -0.076 3.220 -2.837 1.00 93.44 97 LEU A N 1
ATOM 751 C CA . LEU A 1 97 ? 1.345 3.504 -2.617 1.00 93.44 97 LEU A CA 1
ATOM 752 C C . LEU A 1 97 ? 2.120 3.589 -3.935 1.00 93.44 97 LEU A C 1
ATOM 754 O O . LEU A 1 97 ? 2.848 4.551 -4.162 1.00 93.44 97 LEU A O 1
ATOM 758 N N . LEU A 1 98 ? 1.914 2.630 -4.842 1.00 93.56 98 LEU A N 1
ATOM 759 C CA . LEU A 1 98 ? 2.577 2.639 -6.147 1.00 93.56 98 LEU A CA 1
ATOM 760 C C . LEU A 1 98 ? 2.167 3.846 -6.998 1.00 93.56 98 LEU A C 1
ATOM 762 O O . LEU A 1 98 ? 2.998 4.375 -7.726 1.00 93.56 98 LEU A O 1
ATOM 766 N N . LYS A 1 99 ? 0.918 4.320 -6.891 1.00 92.31 99 LYS A N 1
ATOM 767 C CA . LYS A 1 99 ? 0.485 5.562 -7.553 1.00 92.31 99 LYS A CA 1
ATOM 768 C C . LYS A 1 99 ? 1.257 6.782 -7.058 1.00 92.31 99 LYS A C 1
ATOM 770 O O . LYS A 1 99 ? 1.584 7.630 -7.878 1.00 92.31 99 LYS A O 1
ATOM 775 N N . ILE A 1 100 ? 1.566 6.861 -5.761 1.00 89.06 100 ILE A N 1
ATOM 776 C CA . ILE A 1 100 ? 2.432 7.925 -5.230 1.00 89.06 100 ILE A CA 1
ATOM 777 C C . ILE A 1 100 ? 3.838 7.795 -5.824 1.00 89.06 100 ILE A C 1
ATOM 779 O O . ILE A 1 100 ? 4.372 8.774 -6.331 1.00 89.06 100 ILE A O 1
ATOM 783 N N . CYS A 1 101 ? 4.413 6.588 -5.833 1.00 89.12 101 CYS A N 1
ATOM 784 C CA . CYS A 1 101 ? 5.753 6.346 -6.389 1.00 89.12 101 CYS A CA 1
ATOM 785 C C . CYS A 1 101 ? 5.852 6.556 -7.907 1.00 89.12 101 CYS A C 1
ATOM 787 O O . CYS A 1 101 ? 6.951 6.735 -8.433 1.00 89.12 101 CYS A O 1
ATOM 789 N N . ALA A 1 102 ? 4.726 6.481 -8.612 1.00 90.38 102 ALA A N 1
ATOM 790 C CA . ALA A 1 102 ? 4.623 6.763 -10.038 1.00 90.38 102 ALA A CA 1
ATOM 791 C C . ALA A 1 102 ? 4.408 8.257 -10.350 1.00 90.38 102 ALA A C 1
ATOM 793 O O . ALA A 1 102 ? 4.481 8.652 -11.513 1.00 90.38 102 ALA A O 1
ATOM 794 N N . GLY A 1 103 ? 4.104 9.080 -9.340 1.00 86.44 103 GLY A N 1
ATOM 795 C CA . GLY A 1 103 ? 3.905 10.522 -9.488 1.00 86.44 103 GLY A CA 1
ATOM 796 C C . GLY A 1 103 ? 5.212 11.311 -9.619 1.00 86.44 103 GLY A C 1
ATOM 797 O O . GLY A 1 103 ? 6.311 10.758 -9.543 1.00 86.44 103 GLY A O 1
ATOM 798 N N . ASP A 1 104 ? 5.095 12.631 -9.801 1.00 79.00 104 ASP A N 1
ATOM 799 C CA . ASP A 1 104 ? 6.253 13.532 -9.754 1.00 79.00 104 ASP A CA 1
ATOM 800 C C . ASP A 1 104 ? 6.791 13.585 -8.306 1.00 79.00 104 ASP A C 1
ATOM 802 O O . ASP A 1 104 ? 6.043 13.961 -7.394 1.00 79.00 104 ASP A O 1
ATOM 806 N N . PRO A 1 105 ? 8.078 13.261 -8.063 1.00 76.25 105 PRO A N 1
ATOM 807 C CA . PRO A 1 105 ? 8.681 13.341 -6.733 1.00 76.25 105 PRO A CA 1
ATOM 808 C C . PRO A 1 105 ? 8.508 14.709 -6.062 1.00 76.25 105 PRO A C 1
ATOM 810 O O . PRO A 1 105 ? 8.437 14.803 -4.837 1.00 76.25 105 PRO A O 1
ATOM 813 N N . LYS A 1 106 ? 8.398 15.783 -6.856 1.00 78.06 106 LYS A N 1
ATOM 814 C CA . LYS A 1 106 ? 8.206 17.155 -6.363 1.00 78.06 106 LYS A CA 1
ATOM 815 C C . LYS A 1 106 ? 6.820 17.382 -5.771 1.00 78.06 106 LYS A C 1
ATOM 817 O O . LYS A 1 106 ? 6.671 18.214 -4.876 1.00 78.06 106 LYS A O 1
ATOM 822 N N . GLU A 1 107 ? 5.811 16.662 -6.256 1.00 71.50 107 GLU A N 1
ATOM 823 C CA . GLU A 1 107 ? 4.456 16.716 -5.702 1.00 71.50 107 GLU A CA 1
ATOM 824 C C . GLU A 1 107 ? 4.385 15.963 -4.368 1.00 71.50 107 GLU A C 1
ATOM 826 O O . GLU A 1 107 ? 3.691 16.394 -3.440 1.00 71.50 107 GLU A O 1
ATOM 831 N N . CYS A 1 108 ? 5.209 14.921 -4.206 1.00 67.19 108 CYS A N 1
ATOM 832 C CA . CYS A 1 108 ? 5.436 14.238 -2.934 1.00 67.19 108 CYS A CA 1
ATOM 833 C C . CYS A 1 108 ? 6.389 15.035 -2.019 1.00 67.19 108 CYS A C 1
ATOM 835 O O . CYS A 1 108 ? 7.366 14.526 -1.479 1.00 67.19 108 CYS A O 1
ATOM 837 N N . SER A 1 109 ? 6.053 16.304 -1.781 1.00 64.06 109 SER A N 1
ATOM 838 C CA . SER A 1 109 ? 6.707 17.213 -0.820 1.00 64.06 109 SER A CA 1
ATOM 839 C C . SER A 1 109 ? 6.727 16.705 0.631 1.00 64.06 109 SER A C 1
ATOM 841 O O . SER A 1 109 ? 7.355 17.309 1.501 1.00 64.06 109 SER A O 1
ATOM 843 N N . ASP A 1 110 ? 6.036 15.600 0.915 1.00 73.19 110 ASP A N 1
ATOM 844 C CA . ASP A 1 110 ? 6.057 14.949 2.212 1.00 73.19 110 ASP A CA 1
ATOM 845 C C . ASP A 1 110 ? 7.281 14.028 2.324 1.00 73.19 110 ASP A C 1
ATOM 847 O O . ASP A 1 110 ? 7.246 12.850 1.960 1.00 73.19 110 ASP A O 1
ATOM 851 N N . LEU A 1 111 ? 8.377 14.585 2.848 1.00 67.38 111 LEU A N 1
ATOM 852 C CA . LEU A 1 111 ? 9.610 13.851 3.166 1.00 67.38 111 LEU A CA 1
ATOM 853 C C . LEU A 1 111 ? 9.342 12.606 4.028 1.00 67.38 111 LEU A C 1
ATOM 855 O O . LEU A 1 111 ? 10.092 11.631 3.955 1.00 67.38 111 LEU A O 1
ATOM 859 N N . PHE A 1 112 ? 8.280 12.631 4.841 1.00 67.88 112 PHE A N 1
ATOM 860 C CA . PHE A 1 112 ? 7.903 11.514 5.694 1.00 67.88 112 PHE A CA 1
ATOM 861 C C . PHE A 1 112 ? 7.321 10.356 4.877 1.00 67.88 112 PHE A C 1
ATOM 863 O O . PHE A 1 112 ? 7.777 9.222 5.033 1.00 67.88 112 PHE A O 1
ATOM 870 N N . LEU A 1 113 ? 6.405 10.640 3.940 1.00 75.25 113 LEU A N 1
ATOM 871 C CA . LEU A 1 113 ? 5.901 9.634 2.998 1.00 75.25 113 LEU A CA 1
ATOM 872 C C . LEU A 1 113 ? 7.040 8.999 2.206 1.00 75.25 113 LEU A C 1
ATOM 874 O O . LEU A 1 113 ? 7.114 7.776 2.160 1.00 75.25 113 LEU A O 1
ATOM 878 N N . SER A 1 114 ? 7.951 9.808 1.655 1.00 78.06 114 SER A N 1
ATOM 879 C CA . SER A 1 114 ? 9.090 9.291 0.886 1.00 78.06 114 SER A CA 1
ATOM 880 C C . SER A 1 114 ? 9.896 8.274 1.702 1.00 78.06 114 SER A C 1
ATOM 882 O O . SER A 1 114 ? 10.052 7.123 1.304 1.00 78.06 114 SER A O 1
ATOM 884 N N . ARG A 1 115 ? 10.304 8.638 2.924 1.00 80.69 115 ARG A N 1
ATOM 885 C CA . ARG A 1 115 ? 11.121 7.757 3.771 1.00 80.69 115 ARG A CA 1
ATOM 886 C C . ARG A 1 115 ? 10.395 6.479 4.197 1.00 80.69 115 ARG A C 1
ATOM 888 O O . ARG A 1 115 ? 11.008 5.412 4.255 1.00 80.69 115 ARG A O 1
ATOM 895 N N . VAL A 1 116 ? 9.120 6.583 4.563 1.00 77.81 116 VAL A N 1
ATOM 896 C CA . VAL A 1 116 ? 8.335 5.435 5.043 1.00 77.81 116 VAL A CA 1
ATOM 897 C C . VAL A 1 116 ? 8.079 4.453 3.905 1.00 77.81 116 VAL A C 1
ATOM 899 O O . VAL A 1 116 ? 8.208 3.240 4.097 1.00 77.81 116 VAL A O 1
ATOM 902 N N . VAL A 1 117 ? 7.781 4.980 2.718 1.00 79.75 117 VAL A N 1
ATOM 903 C CA . VAL A 1 117 ? 7.565 4.198 1.503 1.00 79.75 117 VAL A CA 1
ATOM 904 C C . VAL A 1 117 ? 8.869 3.543 1.050 1.00 79.75 117 VAL A C 1
ATOM 906 O O . VAL A 1 117 ? 8.874 2.333 0.845 1.00 79.75 117 VAL A O 1
ATOM 909 N N . SER A 1 118 ? 9.992 4.265 0.998 1.00 81.50 118 SER A N 1
ATOM 910 C CA . SER A 1 118 ? 11.271 3.703 0.533 1.00 81.50 118 SER A CA 1
ATOM 911 C C . SER A 1 118 ? 11.767 2.517 1.371 1.00 81.50 118 SER A C 1
ATOM 913 O O . SER A 1 118 ? 12.386 1.609 0.828 1.00 81.50 118 SER A O 1
ATOM 915 N N . ASN A 1 119 ? 11.455 2.460 2.671 1.00 86.25 119 ASN A N 1
ATOM 916 C CA . ASN A 1 119 ? 11.903 1.352 3.528 1.00 86.25 119 ASN A CA 1
ATOM 917 C C . ASN A 1 119 ? 10.943 0.155 3.575 1.00 86.25 119 ASN A C 1
ATOM 919 O O . ASN A 1 119 ? 11.372 -0.951 3.876 1.00 86.25 119 ASN A O 1
ATOM 923 N N . ASN A 1 120 ? 9.645 0.363 3.337 1.00 91.31 120 ASN A N 1
ATOM 924 C CA . ASN A 1 120 ? 8.635 -0.671 3.592 1.00 91.31 120 ASN A CA 1
ATOM 925 C C . ASN A 1 120 ? 7.834 -1.073 2.353 1.00 91.31 120 ASN A C 1
ATOM 927 O O . ASN A 1 120 ? 7.134 -2.085 2.390 1.00 91.31 120 ASN A O 1
ATOM 931 N N . LEU A 1 121 ? 7.921 -0.322 1.249 1.00 93.12 121 LEU A N 1
ATOM 932 C CA . LEU A 1 121 ? 7.142 -0.614 0.049 1.00 93.12 121 LEU A CA 1
ATOM 933 C C . LEU A 1 121 ? 7.508 -1.972 -0.536 1.00 93.12 121 LEU A C 1
ATOM 935 O O . LEU A 1 121 ? 6.616 -2.789 -0.742 1.00 93.12 121 LEU A O 1
ATOM 939 N N . ILE A 1 122 ? 8.791 -2.237 -0.795 1.00 93.75 122 ILE A N 1
ATOM 940 C CA . ILE A 1 122 ? 9.189 -3.501 -1.422 1.00 93.75 122 ILE A CA 1
ATOM 941 C C . ILE A 1 122 ? 8.838 -4.706 -0.535 1.00 93.75 122 ILE A C 1
ATOM 943 O O . ILE A 1 122 ? 8.171 -5.612 -1.046 1.00 93.75 122 ILE A O 1
ATOM 947 N N . PRO A 1 123 ? 9.176 -4.745 0.771 1.00 94.88 123 PRO A N 1
ATOM 948 C CA . PRO A 1 123 ? 8.726 -5.829 1.648 1.00 94.88 123 PRO A CA 1
ATOM 949 C C . PRO A 1 123 ? 7.202 -6.009 1.633 1.00 94.88 123 PRO A C 1
ATOM 951 O O . PRO A 1 123 ? 6.691 -7.129 1.552 1.00 94.88 123 PRO A O 1
ATOM 954 N N . PHE A 1 124 ? 6.452 -4.903 1.634 1.00 95.56 124 PHE A N 1
ATOM 955 C CA . PHE A 1 124 ? 4.997 -4.950 1.575 1.00 95.56 124 PHE A CA 1
ATOM 956 C C . PHE A 1 124 ? 4.486 -5.549 0.257 1.00 95.56 124 PHE A C 1
ATOM 958 O O . PHE A 1 124 ? 3.689 -6.485 0.304 1.00 95.56 124 PHE A O 1
ATOM 965 N N . ILE A 1 125 ? 4.959 -5.076 -0.902 1.00 96.12 125 ILE A N 1
ATOM 966 C CA . ILE A 1 125 ? 4.548 -5.582 -2.223 1.00 96.12 125 ILE A CA 1
ATOM 967 C C . ILE A 1 125 ? 4.942 -7.050 -2.399 1.00 96.12 125 ILE A C 1
ATOM 969 O O . ILE A 1 125 ? 4.120 -7.865 -2.815 1.00 96.12 125 ILE A O 1
ATOM 973 N N . THR A 1 126 ? 6.172 -7.410 -2.036 1.00 96.00 126 THR A N 1
ATOM 974 C CA . THR A 1 126 ? 6.705 -8.767 -2.236 1.00 96.00 126 THR A CA 1
ATOM 975 C C . THR A 1 126 ? 6.065 -9.812 -1.324 1.00 96.00 126 THR A C 1
ATOM 977 O O . THR A 1 126 ? 6.066 -10.998 -1.648 1.00 96.00 126 THR A O 1
ATOM 980 N N . SER A 1 127 ? 5.451 -9.385 -0.218 1.00 95.69 127 SER A N 1
ATOM 981 C CA . SER A 1 127 ? 4.632 -10.254 0.637 1.00 95.69 127 SER A CA 1
ATOM 982 C C . SER A 1 127 ? 3.205 -10.495 0.109 1.00 95.69 127 SER A C 1
ATOM 984 O O . SER A 1 127 ? 2.434 -11.228 0.737 1.00 95.69 127 SER A O 1
ATOM 986 N N . LEU A 1 128 ? 2.822 -9.882 -1.018 1.00 96.19 128 LEU A N 1
ATOM 987 C CA . LEU A 1 128 ? 1.589 -10.191 -1.749 1.00 96.19 128 LEU A CA 1
ATOM 988 C C . LEU A 1 128 ? 1.830 -11.327 -2.747 1.00 96.19 128 LEU A C 1
ATOM 990 O O . LEU A 1 128 ? 2.956 -11.588 -3.165 1.00 96.19 128 LEU A O 1
ATOM 994 N N . ALA A 1 129 ? 0.756 -11.987 -3.180 1.00 95.38 129 ALA A N 1
ATOM 995 C CA . ALA A 1 129 ? 0.852 -12.943 -4.277 1.00 95.38 129 ALA A CA 1
ATOM 996 C C . ALA A 1 129 ? 1.286 -12.224 -5.576 1.00 95.38 129 ALA A C 1
ATOM 998 O O . ALA A 1 129 ? 0.691 -11.191 -5.902 1.00 95.38 129 ALA A O 1
ATOM 999 N N . PRO A 1 130 ? 2.272 -12.754 -6.331 1.00 95.25 130 PRO A N 1
ATOM 1000 C CA . PRO A 1 130 ? 2.657 -12.221 -7.635 1.00 95.25 130 PRO A CA 1
ATOM 1001 C C . PRO A 1 130 ? 1.449 -12.056 -8.555 1.00 95.25 130 PRO A C 1
ATOM 1003 O O . PRO A 1 130 ? 0.732 -13.015 -8.840 1.00 95.25 130 PRO A O 1
ATOM 1006 N N . THR A 1 131 ? 1.208 -10.828 -9.009 1.00 96.06 131 THR A N 1
ATOM 1007 C CA . THR A 1 131 ? 0.023 -10.492 -9.802 1.00 96.06 131 THR A CA 1
ATOM 1008 C C . THR A 1 131 ? 0.347 -9.479 -10.889 1.00 96.06 131 THR A C 1
ATOM 1010 O O . THR A 1 131 ? 0.998 -8.463 -10.645 1.00 96.06 131 THR A O 1
ATOM 1013 N N . ALA A 1 132 ? -0.155 -9.743 -12.098 1.00 95.69 132 ALA A N 1
ATOM 1014 C CA . ALA A 1 132 ? 0.019 -8.867 -13.255 1.00 95.69 132 ALA A CA 1
ATOM 1015 C C . ALA A 1 132 ? -0.687 -7.516 -13.080 1.00 95.69 132 ALA A C 1
ATOM 1017 O O . ALA A 1 132 ? -0.370 -6.554 -13.773 1.00 95.69 132 ALA A O 1
ATOM 1018 N N . GLU A 1 133 ? -1.622 -7.427 -12.134 1.00 95.38 133 GLU A N 1
ATOM 1019 C CA . GLU A 1 133 ? -2.392 -6.216 -11.884 1.00 95.38 133 GLU A CA 1
ATOM 1020 C C . GLU A 1 133 ? -1.531 -5.031 -11.421 1.00 95.38 133 GLU A C 1
ATOM 1022 O O . GLU A 1 133 ? -1.850 -3.883 -11.730 1.00 95.38 133 GLU A O 1
ATOM 1027 N N . LEU A 1 134 ? -0.435 -5.286 -10.700 1.00 95.94 134 LEU A N 1
ATOM 1028 C CA . LEU A 1 134 ? 0.450 -4.218 -10.225 1.00 95.94 134 LEU A CA 1
ATOM 1029 C C . LEU A 1 134 ? 1.499 -3.810 -11.265 1.00 95.94 134 LEU A C 1
ATOM 1031 O O . LEU A 1 134 ? 2.061 -2.723 -11.141 1.00 95.94 134 LEU A O 1
ATOM 1035 N N . CYS A 1 135 ? 1.738 -4.624 -12.302 1.00 96.00 135 CYS A N 1
ATOM 1036 C CA . CYS A 1 135 ? 2.787 -4.381 -13.297 1.00 96.00 135 CYS A CA 1
ATOM 1037 C C . CYS A 1 135 ? 2.738 -2.976 -13.918 1.00 96.00 135 CYS A C 1
ATOM 1039 O O . CYS A 1 135 ? 3.786 -2.336 -13.925 1.00 96.00 135 CYS A O 1
ATOM 1041 N N . PRO A 1 136 ? 1.580 -2.443 -14.368 1.00 96.50 136 PRO A N 1
ATOM 1042 C CA . PRO A 1 136 ? 1.544 -1.109 -14.967 1.00 96.50 136 PRO A CA 1
ATOM 1043 C C . PRO A 1 136 ? 1.980 -0.009 -13.995 1.00 96.50 136 PRO A C 1
ATOM 1045 O O . PRO A 1 136 ? 2.625 0.947 -14.397 1.00 96.50 136 PRO A O 1
ATOM 1048 N N . LEU A 1 137 ? 1.652 -0.138 -12.706 1.00 95.38 137 LEU A N 1
ATOM 1049 C CA . LEU A 1 137 ? 2.041 0.852 -11.700 1.00 95.38 137 LEU A CA 1
ATOM 1050 C C . LEU A 1 137 ? 3.521 0.725 -11.329 1.00 95.38 137 LEU A C 1
ATOM 1052 O O . LEU A 1 137 ? 4.193 1.736 -11.169 1.00 95.38 137 LEU A O 1
ATOM 1056 N N . ILE A 1 138 ? 4.033 -0.505 -11.237 1.00 94.94 138 ILE A N 1
ATOM 1057 C CA . ILE A 1 138 ? 5.458 -0.771 -10.997 1.00 94.94 138 ILE A CA 1
ATOM 1058 C C . ILE A 1 138 ? 6.299 -0.242 -12.170 1.00 94.94 138 ILE A C 1
ATOM 1060 O O . ILE A 1 138 ? 7.363 0.334 -11.965 1.00 94.94 138 ILE A O 1
ATOM 1064 N N . GLU A 1 139 ? 5.817 -0.396 -13.404 1.00 95.50 139 GLU A N 1
ATOM 1065 C CA . GLU A 1 139 ? 6.469 0.142 -14.601 1.00 95.50 139 GLU A CA 1
ATOM 1066 C C . GLU A 1 139 ? 6.489 1.677 -14.621 1.00 95.50 139 GLU A C 1
ATOM 1068 O O . GLU A 1 139 ? 7.420 2.272 -15.155 1.00 95.50 139 GLU A O 1
ATOM 1073 N N . LEU A 1 140 ? 5.515 2.333 -13.993 1.00 95.25 140 LEU A N 1
ATOM 1074 C CA . LEU A 1 140 ? 5.464 3.793 -13.904 1.00 95.25 140 LEU A CA 1
ATOM 1075 C C . LEU A 1 140 ? 6.251 4.373 -12.721 1.00 95.25 140 LEU A C 1
ATOM 1077 O O . LEU A 1 140 ? 6.361 5.592 -12.634 1.00 95.25 140 LEU A O 1
ATOM 1081 N N . MET A 1 141 ? 6.802 3.547 -11.825 1.00 93.06 141 MET A N 1
ATOM 1082 C CA . MET A 1 141 ? 7.598 4.040 -10.696 1.00 93.06 141 MET A CA 1
ATOM 1083 C C . MET A 1 141 ? 8.781 4.884 -11.176 1.00 93.06 141 MET A C 1
ATOM 1085 O O . MET A 1 141 ? 9.454 4.525 -12.146 1.00 93.06 141 MET A O 1
ATOM 1089 N N . ASN A 1 142 ? 9.056 5.978 -10.466 1.00 90.38 142 ASN A N 1
ATOM 1090 C CA . ASN A 1 142 ? 10.207 6.828 -10.746 1.00 90.38 142 ASN A CA 1
ATOM 1091 C C . ASN A 1 142 ? 11.527 6.089 -10.450 1.00 90.38 142 ASN A C 1
ATOM 1093 O O . ASN A 1 142 ? 11.671 5.455 -9.403 1.00 90.38 142 ASN A O 1
ATOM 1097 N N . ASP A 1 143 ? 12.497 6.206 -11.357 1.00 90.69 143 ASP A N 1
ATOM 1098 C CA . ASP A 1 143 ? 13.834 5.617 -11.227 1.00 90.69 143 ASP A CA 1
ATOM 1099 C C . ASP A 1 143 ? 14.549 6.050 -9.938 1.00 90.69 143 ASP A C 1
ATOM 1101 O O . ASP A 1 143 ? 15.247 5.241 -9.329 1.00 90.69 143 ASP A O 1
ATOM 1105 N N . GLU A 1 144 ? 14.358 7.301 -9.505 1.00 87.00 144 GLU A N 1
ATOM 1106 C CA . GLU A 1 144 ? 14.945 7.837 -8.273 1.00 87.00 144 GLU A CA 1
ATOM 1107 C C . GLU A 1 144 ? 14.422 7.082 -7.045 1.00 87.00 144 GLU A C 1
ATOM 1109 O O . GLU A 1 144 ? 15.219 6.634 -6.224 1.00 87.00 144 GLU A O 1
ATOM 1114 N N . TYR A 1 145 ? 13.110 6.824 -6.967 1.00 86.44 145 TYR A N 1
ATOM 1115 C CA . TYR A 1 145 ? 12.533 6.031 -5.876 1.00 86.44 145 TYR A CA 1
ATOM 1116 C C . TYR A 1 145 ? 13.039 4.590 -5.880 1.00 86.44 145 TYR A C 1
ATOM 1118 O O . TYR A 1 145 ? 13.333 4.044 -4.821 1.00 86.44 145 TYR A O 1
ATOM 1126 N N . ILE A 1 146 ? 13.169 3.967 -7.056 1.00 89.56 146 ILE A N 1
ATOM 1127 C CA . ILE A 1 146 ? 13.696 2.598 -7.149 1.00 89.56 146 ILE A CA 1
ATOM 1128 C C . ILE A 1 146 ? 15.139 2.553 -6.632 1.00 89.56 146 ILE A C 1
ATOM 1130 O O . ILE A 1 146 ? 15.495 1.649 -5.879 1.00 89.56 146 ILE A O 1
ATOM 1134 N N . LEU A 1 147 ? 15.962 3.539 -6.995 1.00 86.88 147 LEU A N 1
ATOM 1135 C CA . LEU A 1 147 ? 17.351 3.621 -6.544 1.00 86.88 147 LEU A CA 1
ATOM 1136 C C . LEU A 1 147 ? 17.480 3.894 -5.041 1.00 86.88 147 LEU A C 1
ATOM 1138 O O . LEU A 1 147 ? 18.449 3.440 -4.445 1.00 86.88 147 LEU A O 1
ATOM 1142 N N . GLU A 1 148 ? 16.527 4.583 -4.412 1.00 86.38 148 GLU A N 1
ATOM 1143 C CA . GLU A 1 148 ? 16.512 4.755 -2.952 1.00 86.38 148 GLU A CA 1
ATOM 1144 C C . GLU A 1 148 ? 16.199 3.445 -2.203 1.00 86.38 148 GLU A C 1
ATOM 1146 O O . GLU A 1 148 ? 16.701 3.226 -1.099 1.00 86.38 148 GLU A O 1
ATOM 1151 N N . MET A 1 149 ? 15.436 2.530 -2.811 1.00 85.50 149 MET A N 1
ATOM 1152 C CA . MET A 1 149 ? 14.998 1.255 -2.218 1.00 85.50 149 MET A CA 1
ATOM 1153 C C . MET A 1 149 ? 16.061 0.136 -2.294 1.00 85.50 149 MET A C 1
ATOM 1155 O O . MET A 1 149 ? 15.742 -1.030 -2.529 1.00 85.50 149 MET A O 1
ATOM 1159 N N . THR A 1 150 ? 17.342 0.476 -2.109 1.00 80.00 150 THR A N 1
ATOM 1160 C CA . THR A 1 150 ? 18.492 -0.421 -2.367 1.00 80.00 150 THR A CA 1
ATOM 1161 C C . THR A 1 150 ? 18.461 -1.773 -1.643 1.00 80.00 150 THR A C 1
ATOM 1163 O O . THR A 1 150 ? 18.925 -2.762 -2.205 1.00 80.00 150 THR A O 1
ATOM 1166 N N . CYS A 1 151 ? 17.912 -1.851 -0.428 1.00 78.69 151 CYS A N 1
ATOM 1167 C CA . CYS A 1 151 ? 18.028 -3.042 0.421 1.00 78.69 151 CYS A CA 1
ATOM 1168 C C . CYS A 1 151 ? 17.188 -4.244 -0.042 1.00 78.69 151 CYS A C 1
ATOM 1170 O O . CYS A 1 151 ? 17.497 -5.366 0.347 1.00 78.69 151 CYS A O 1
ATOM 1172 N N . ASP A 1 152 ? 16.164 -4.036 -0.877 1.00 88.75 152 ASP A N 1
ATOM 1173 C CA . ASP A 1 152 ? 15.174 -5.077 -1.195 1.00 88.75 152 ASP A CA 1
ATOM 1174 C C . ASP A 1 152 ? 14.954 -5.291 -2.703 1.00 88.75 152 ASP A C 1
ATOM 1176 O O . ASP A 1 152 ? 14.049 -6.021 -3.118 1.00 88.75 152 ASP A O 1
ATOM 1180 N N . LEU A 1 153 ? 15.794 -4.703 -3.563 1.00 91.62 153 LEU A N 1
ATOM 1181 C CA . LEU A 1 153 ? 15.650 -4.821 -5.022 1.00 91.62 153 LEU A CA 1
ATOM 1182 C C . LEU A 1 153 ? 15.681 -6.277 -5.514 1.00 91.62 153 LEU A C 1
ATOM 1184 O O . LEU A 1 153 ? 14.985 -6.618 -6.471 1.00 91.62 153 LEU A O 1
ATOM 1188 N N . GLU A 1 154 ? 16.447 -7.150 -4.855 1.00 93.69 154 GLU A N 1
ATOM 1189 C CA . GLU A 1 154 ? 16.481 -8.587 -5.156 1.00 93.69 154 GLU A CA 1
ATOM 1190 C C . GLU A 1 154 ? 15.130 -9.265 -4.898 1.00 93.69 154 GLU A C 1
ATOM 1192 O O . GLU A 1 154 ? 14.649 -10.034 -5.738 1.00 93.69 154 GLU A O 1
ATOM 1197 N N . CYS A 1 155 ? 14.487 -8.939 -3.772 1.00 94.56 155 CYS A N 1
ATOM 1198 C CA . CYS A 1 155 ? 13.159 -9.435 -3.420 1.00 94.56 155 CYS A CA 1
ATOM 1199 C C . CYS A 1 155 ? 12.139 -9.022 -4.484 1.00 94.56 155 CYS A C 1
ATOM 1201 O O . CYS A 1 155 ? 11.365 -9.858 -4.954 1.00 94.56 155 CYS A O 1
ATOM 1203 N N . MET A 1 156 ? 12.179 -7.758 -4.918 1.00 95.00 156 MET A N 1
ATOM 1204 C CA . MET A 1 156 ? 11.281 -7.256 -5.958 1.00 95.00 156 MET A CA 1
ATOM 1205 C C . MET A 1 156 ? 11.542 -7.911 -7.318 1.00 95.00 156 MET A C 1
ATOM 1207 O O . MET A 1 156 ? 10.604 -8.366 -7.969 1.00 95.00 156 MET A O 1
ATOM 1211 N N . SER A 1 157 ? 12.806 -8.029 -7.734 1.00 95.75 157 SER A N 1
ATOM 1212 C CA . SER A 1 157 ? 13.186 -8.685 -8.993 1.00 95.75 157 SER A CA 1
ATOM 1213 C C . SER A 1 157 ? 12.713 -10.143 -9.035 1.00 95.75 157 SER A C 1
ATOM 1215 O O . SER A 1 157 ? 12.085 -10.577 -10.005 1.00 95.75 157 SER A O 1
ATOM 1217 N N . SER A 1 158 ? 12.931 -10.890 -7.948 1.00 96.69 158 SER A N 1
ATOM 1218 C CA . SER A 1 158 ? 12.428 -12.260 -7.794 1.00 96.69 158 SER A CA 1
ATOM 1219 C C . SER A 1 158 ? 10.898 -12.319 -7.839 1.00 96.69 158 SER A C 1
ATOM 1221 O O . SER A 1 158 ? 10.321 -13.157 -8.534 1.00 96.69 158 SER A O 1
ATOM 1223 N N . TRP A 1 159 ? 10.218 -11.400 -7.150 1.00 97.38 159 TRP A N 1
ATOM 1224 C CA . TRP A 1 159 ? 8.758 -11.330 -7.143 1.00 97.38 159 TRP A CA 1
ATOM 1225 C C . TRP A 1 159 ? 8.183 -11.069 -8.542 1.00 97.38 159 TRP A C 1
ATOM 1227 O O . TRP A 1 159 ? 7.287 -11.796 -8.971 1.00 97.38 159 TRP A O 1
ATOM 1237 N N . ILE A 1 160 ? 8.747 -10.117 -9.297 1.00 96.88 160 ILE A N 1
ATOM 1238 C CA . ILE A 1 160 ? 8.307 -9.787 -10.664 1.00 96.88 160 ILE A CA 1
ATOM 1239 C C . ILE A 1 160 ? 8.474 -10.980 -11.612 1.00 96.88 160 ILE A C 1
ATOM 1241 O O . ILE A 1 160 ? 7.576 -11.260 -12.406 1.00 96.88 160 ILE A O 1
ATOM 1245 N N . LYS A 1 161 ? 9.578 -11.732 -11.506 1.00 96.94 161 LYS A N 1
ATOM 1246 C CA . LYS A 1 161 ? 9.813 -12.944 -12.318 1.00 96.94 161 LYS A CA 1
ATOM 1247 C C . LYS A 1 161 ? 8.764 -14.032 -12.100 1.00 96.94 161 LYS A C 1
ATOM 1249 O O . LYS A 1 161 ? 8.523 -14.834 -12.999 1.00 96.94 161 LYS A O 1
ATOM 1254 N N . ASN A 1 162 ? 8.143 -14.054 -10.923 1.00 97.38 162 ASN A N 1
ATOM 1255 C CA . ASN A 1 162 ? 7.094 -15.008 -10.581 1.00 97.38 162 ASN A CA 1
ATOM 1256 C C . ASN A 1 162 ? 5.693 -14.557 -11.022 1.00 97.38 162 ASN A C 1
ATOM 1258 O O . ASN A 1 162 ? 4.738 -15.318 -10.864 1.00 97.38 162 ASN A O 1
ATOM 1262 N N . ILE A 1 163 ? 5.537 -13.351 -11.581 1.00 96.88 163 ILE A N 1
ATOM 1263 C CA . ILE A 1 163 ? 4.251 -12.891 -12.106 1.00 96.88 163 ILE A CA 1
ATOM 1264 C C . ILE A 1 163 ? 3.957 -13.603 -13.436 1.00 96.88 163 ILE A C 1
ATOM 1266 O O . ILE A 1 163 ? 4.735 -13.485 -14.389 1.00 96.88 163 ILE A O 1
ATOM 1270 N N . PRO A 1 164 ? 2.807 -14.288 -13.569 1.00 95.19 164 PRO A N 1
ATOM 1271 C CA . PRO A 1 164 ? 2.397 -14.853 -14.846 1.00 95.19 164 PRO A CA 1
ATOM 1272 C C . PRO A 1 164 ? 2.266 -13.752 -15.903 1.00 95.19 164 PRO A C 1
ATOM 1274 O O . PRO A 1 164 ? 1.497 -12.808 -15.734 1.00 95.19 164 PRO A O 1
ATOM 1277 N N . SER A 1 165 ? 2.980 -13.899 -17.020 1.00 94.31 165 SER A N 1
ATOM 1278 C CA . SER A 1 165 ? 2.996 -12.912 -18.113 1.00 94.31 165 SER A CA 1
ATOM 1279 C C . SER A 1 165 ? 3.575 -11.543 -17.725 1.00 94.31 165 SER A C 1
ATOM 1281 O O . SER A 1 165 ? 3.152 -10.523 -18.269 1.00 94.31 165 SER A O 1
ATOM 1283 N N . ALA A 1 166 ? 4.543 -11.504 -16.800 1.00 95.25 166 ALA A N 1
ATOM 1284 C CA . ALA A 1 166 ? 5.307 -10.289 -16.522 1.00 95.25 166 ALA A CA 1
ATOM 1285 C C . ALA A 1 166 ? 5.874 -9.688 -17.828 1.00 95.25 166 ALA A C 1
ATOM 1287 O O . ALA A 1 166 ? 6.483 -10.423 -18.617 1.00 95.25 166 ALA A O 1
ATOM 1288 N N . PRO A 1 167 ? 5.723 -8.373 -18.075 1.00 96.75 167 PRO A N 1
ATOM 1289 C CA . PRO A 1 167 ? 6.369 -7.734 -19.211 1.00 96.75 167 PRO A CA 1
ATOM 1290 C C . PRO A 1 167 ? 7.884 -7.938 -19.137 1.00 96.75 167 PRO A C 1
ATOM 1292 O O . PRO A 1 167 ? 8.514 -7.610 -18.133 1.00 96.75 167 PRO A O 1
ATOM 1295 N N . ARG A 1 168 ? 8.490 -8.455 -20.210 1.00 96.56 168 ARG A N 1
ATOM 1296 C CA . ARG A 1 168 ? 9.938 -8.718 -20.250 1.00 96.56 168 ARG A CA 1
ATOM 1297 C C . ARG A 1 168 ? 10.763 -7.462 -19.955 1.00 96.56 168 ARG A C 1
ATOM 1299 O O . ARG A 1 168 ? 11.735 -7.535 -19.216 1.00 96.56 168 ARG A O 1
ATOM 1306 N N . VAL A 1 169 ? 10.319 -6.315 -20.470 1.00 96.44 169 VAL A N 1
ATOM 1307 C CA . VAL A 1 169 ? 10.944 -5.005 -20.230 1.00 96.44 169 VAL A CA 1
ATOM 1308 C C . VAL A 1 169 ? 10.956 -4.655 -18.739 1.00 96.44 169 VAL A C 1
ATOM 1310 O O . VAL A 1 169 ? 11.942 -4.116 -18.243 1.00 96.44 169 VAL A O 1
ATOM 1313 N N . LEU A 1 170 ? 9.894 -5.004 -18.007 1.00 96.19 170 LEU A N 1
ATOM 1314 C CA . LEU A 1 170 ? 9.819 -4.779 -16.567 1.00 96.19 170 LEU A CA 1
ATOM 1315 C C . LEU A 1 170 ? 10.831 -5.660 -15.824 1.00 96.19 170 LEU A C 1
ATOM 1317 O O . LEU A 1 170 ? 11.572 -5.152 -14.989 1.00 96.19 170 LEU A O 1
ATOM 1321 N N . VAL A 1 171 ? 10.913 -6.952 -16.160 1.00 96.94 171 VAL A N 1
ATOM 1322 C CA . VAL A 1 171 ? 11.899 -7.872 -15.560 1.00 96.94 171 VAL A CA 1
ATOM 1323 C C . VAL A 1 171 ? 13.324 -7.360 -15.787 1.00 96.94 171 VAL A C 1
ATOM 1325 O O . VAL A 1 171 ? 14.072 -7.193 -14.827 1.00 96.94 171 VAL A O 1
ATOM 1328 N N . GLU A 1 172 ? 13.671 -7.039 -17.037 1.00 96.56 172 GLU A N 1
ATOM 1329 C CA . GLU A 1 172 ? 15.007 -6.553 -17.413 1.00 96.56 172 GLU A CA 1
ATOM 1330 C C . GLU A 1 172 ? 15.356 -5.231 -16.704 1.00 96.56 172 GLU A C 1
ATOM 1332 O O . GLU A 1 172 ? 16.489 -5.038 -16.256 1.00 96.56 172 GLU A O 1
ATOM 1337 N N . ARG A 1 173 ? 14.378 -4.326 -16.542 1.00 95.75 173 ARG A N 1
ATOM 1338 C CA . ARG A 1 173 ? 14.565 -3.068 -15.805 1.00 95.75 173 ARG A CA 1
ATOM 1339 C C . ARG A 1 173 ? 14.922 -3.312 -14.339 1.00 95.75 173 ARG A C 1
ATOM 1341 O O . ARG A 1 173 ? 15.861 -2.695 -13.843 1.00 95.75 173 ARG A O 1
ATOM 1348 N N . TRP A 1 174 ? 14.210 -4.199 -13.647 1.00 95.50 174 TRP A N 1
ATOM 1349 C CA . TRP A 1 174 ? 14.479 -4.475 -12.231 1.00 95.50 174 TRP A CA 1
ATOM 1350 C C . TRP A 1 174 ? 15.773 -5.262 -12.016 1.00 95.50 174 TRP A C 1
ATOM 1352 O O . TRP A 1 174 ? 16.505 -4.965 -11.077 1.00 95.50 174 TRP A O 1
ATOM 1362 N N . GLU A 1 175 ? 16.119 -6.186 -12.916 1.00 95.69 175 GLU A N 1
ATOM 1363 C CA . GLU A 1 175 ? 17.434 -6.844 -12.905 1.00 95.69 175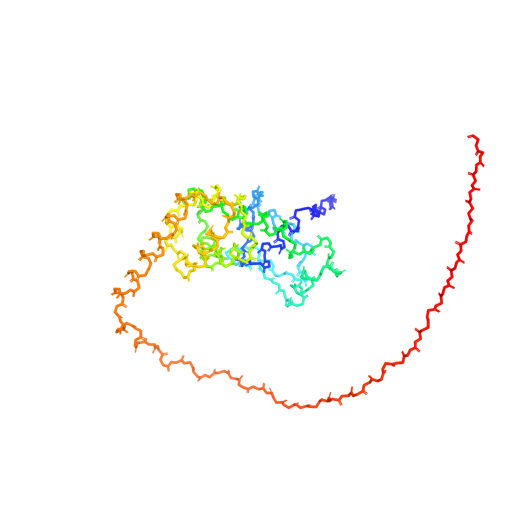 GLU A CA 1
ATOM 1364 C C . GLU A 1 175 ? 18.580 -5.838 -13.041 1.00 95.69 175 GLU A C 1
ATOM 1366 O O . GLU A 1 175 ? 19.554 -5.912 -12.291 1.00 95.69 175 GLU A O 1
ATOM 1371 N N . LYS A 1 176 ? 18.439 -4.848 -13.932 1.00 95.88 176 LYS A N 1
ATOM 1372 C CA . LYS A 1 176 ? 19.426 -3.773 -14.086 1.00 95.88 176 LYS A CA 1
ATOM 1373 C C . LYS A 1 176 ? 19.643 -3.004 -12.778 1.00 95.88 176 LYS A C 1
ATOM 1375 O O . LYS A 1 176 ? 20.789 -2.721 -12.436 1.00 95.88 176 LYS A O 1
ATOM 1380 N N . TYR A 1 177 ? 18.583 -2.673 -12.035 1.00 94.56 177 TYR A N 1
ATOM 1381 C CA . TYR A 1 177 ? 18.725 -1.985 -10.744 1.00 94.56 177 TYR A CA 1
ATOM 1382 C C . TYR A 1 177 ? 19.400 -2.849 -9.683 1.00 94.56 177 TYR A C 1
ATOM 1384 O O . TYR A 1 177 ? 20.239 -2.341 -8.940 1.00 94.56 177 TYR A O 1
ATOM 1392 N N . THR A 1 178 ? 19.100 -4.150 -9.645 1.00 94.00 178 THR A N 1
ATOM 1393 C CA . THR A 1 178 ? 19.816 -5.094 -8.776 1.00 94.00 178 THR A CA 1
ATOM 1394 C C . THR A 1 178 ? 21.318 -5.085 -9.079 1.00 94.00 178 THR A C 1
ATOM 1396 O O . THR A 1 178 ? 22.127 -4.986 -8.157 1.00 94.00 178 THR A O 1
ATOM 1399 N N . THR A 1 179 ? 21.709 -5.098 -10.361 1.00 94.81 179 THR A N 1
ATOM 1400 C CA . THR A 1 179 ? 23.124 -5.006 -10.760 1.00 94.81 179 THR A CA 1
ATOM 1401 C C . THR A 1 179 ? 23.757 -3.688 -10.310 1.00 94.81 179 THR A C 1
ATOM 1403 O O . THR A 1 179 ? 24.791 -3.718 -9.644 1.00 94.81 179 THR A O 1
ATOM 1406 N N . ILE A 1 180 ? 23.116 -2.544 -10.579 1.00 93.06 180 ILE A N 1
ATOM 1407 C CA . ILE A 1 180 ? 23.623 -1.220 -10.171 1.00 93.06 180 ILE A CA 1
ATOM 1408 C C . ILE A 1 180 ? 23.831 -1.149 -8.649 1.00 93.06 180 ILE A C 1
ATOM 1410 O O . ILE A 1 180 ? 24.862 -0.664 -8.186 1.00 93.06 180 ILE A O 1
ATOM 1414 N N . SER A 1 181 ? 22.880 -1.660 -7.863 1.00 90.31 181 SER A N 1
ATOM 1415 C CA . SER A 1 181 ? 22.979 -1.678 -6.399 1.00 90.31 181 SER A CA 1
ATOM 1416 C C . SER A 1 181 ? 24.134 -2.563 -5.903 1.00 90.31 181 SER A C 1
ATOM 1418 O O . SER A 1 181 ? 24.897 -2.161 -5.017 1.00 90.31 181 SER A O 1
ATOM 1420 N N . SER A 1 182 ? 24.339 -3.730 -6.526 1.00 90.00 182 SER A N 1
ATOM 1421 C CA . SE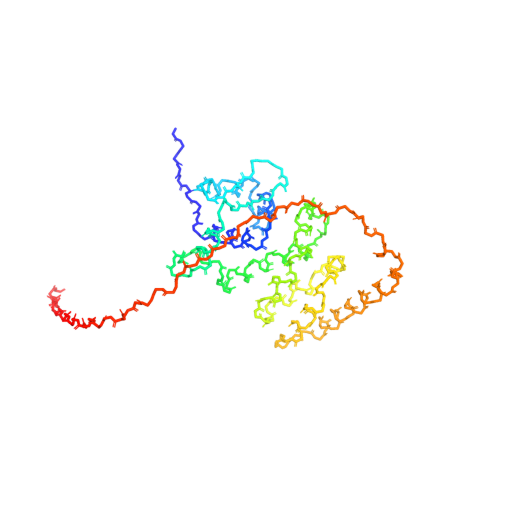R A 1 182 ? 25.466 -4.621 -6.205 1.00 90.00 182 SER A CA 1
ATOM 1422 C C . SER A 1 182 ? 26.833 -3.996 -6.527 1.00 90.00 182 SER A C 1
ATOM 1424 O O . SER A 1 182 ? 27.800 -4.174 -5.787 1.00 90.00 182 SER A O 1
ATOM 1426 N N . GLU A 1 183 ? 26.920 -3.189 -7.588 1.00 92.06 183 GLU A N 1
ATOM 1427 C CA . GLU A 1 183 ? 28.147 -2.474 -7.943 1.00 92.06 183 GLU A CA 1
ATOM 1428 C C . GLU A 1 183 ? 28.438 -1.341 -6.949 1.00 92.06 183 GLU A C 1
ATOM 1430 O O . GLU A 1 183 ? 29.568 -1.216 -6.472 1.00 92.06 183 GLU A O 1
ATOM 1435 N N . GLN A 1 184 ? 27.424 -0.559 -6.563 1.00 87.81 184 GLN A N 1
ATOM 1436 C CA . GLN A 1 184 ? 27.584 0.542 -5.603 1.00 87.81 184 GLN A CA 1
ATOM 1437 C C . GLN A 1 184 ? 28.043 0.063 -4.221 1.00 87.81 184 GLN A C 1
ATOM 1439 O O . GLN A 1 184 ? 28.908 0.689 -3.604 1.00 87.81 184 GLN A O 1
ATOM 1444 N N . THR A 1 185 ? 27.515 -1.068 -3.749 1.00 84.38 185 THR A N 1
ATOM 1445 C CA . THR A 1 185 ? 27.934 -1.667 -2.471 1.00 84.38 185 THR A CA 1
ATOM 1446 C C . THR A 1 185 ? 29.376 -2.184 -2.509 1.00 84.38 185 THR A C 1
ATOM 1448 O O . THR A 1 185 ? 30.068 -2.107 -1.497 1.00 84.38 185 THR A O 1
ATOM 1451 N N . SER A 1 186 ? 29.874 -2.629 -3.669 1.00 84.38 186 SER A N 1
ATOM 1452 C CA . SER A 1 186 ? 31.261 -3.104 -3.823 1.00 84.38 186 SER A CA 1
ATOM 1453 C C . SER A 1 186 ? 32.321 -1.989 -3.784 1.00 84.38 186 SER A C 1
ATOM 1455 O O . SER A 1 186 ? 33.458 -2.233 -3.380 1.00 84.38 186 SER A O 1
ATOM 1457 N N . VAL A 1 187 ? 31.958 -0.760 -4.178 1.00 81.50 187 VAL A N 1
ATOM 1458 C CA . VAL A 1 187 ? 32.870 0.404 -4.219 1.00 81.50 187 VAL A CA 1
ATOM 1459 C C . VAL A 1 187 ? 33.033 1.050 -2.838 1.00 81.50 187 VAL A C 1
ATOM 1461 O O . VAL A 1 187 ? 34.065 1.663 -2.549 1.00 81.50 187 VAL A O 1
ATOM 1464 N N . LEU A 1 188 ? 32.048 0.885 -1.951 1.00 72.94 188 LEU A N 1
ATOM 1465 C CA . LEU A 1 188 ? 32.141 1.307 -0.556 1.00 72.94 188 LEU A CA 1
ATOM 1466 C C . LEU A 1 188 ? 33.035 0.324 0.212 1.00 72.94 188 LEU A C 1
ATOM 1468 O O . LEU A 1 188 ? 32.584 -0.655 0.799 1.00 72.94 188 LEU A O 1
ATOM 1472 N N . SER A 1 189 ? 34.338 0.597 0.156 1.00 58.44 189 SER A N 1
ATOM 1473 C CA . SER A 1 189 ? 35.403 -0.212 0.749 1.00 58.44 189 SER A CA 1
ATOM 1474 C C . SER A 1 189 ? 35.093 -0.619 2.209 1.00 58.44 189 SER A C 1
ATOM 1476 O O . SER A 1 189 ? 34.666 0.236 2.996 1.00 58.44 189 SER A O 1
ATOM 1478 N N . PRO A 1 190 ? 35.370 -1.875 2.626 1.00 58.88 190 PRO A N 1
ATOM 1479 C CA . PRO A 1 190 ? 35.097 -2.381 3.981 1.00 58.88 190 PRO A CA 1
ATOM 1480 C C . PRO A 1 190 ? 35.709 -1.551 5.123 1.00 58.88 190 PRO A C 1
ATOM 1482 O O . PRO A 1 190 ? 35.280 -1.655 6.272 1.00 58.88 190 PRO A O 1
ATOM 1485 N N . GLU A 1 191 ? 36.697 -0.704 4.826 1.00 59.81 191 GLU A N 1
ATOM 1486 C CA . GLU A 1 191 ? 37.382 0.145 5.805 1.00 59.81 191 GLU A CA 1
ATOM 1487 C C . GLU A 1 191 ? 36.466 1.172 6.495 1.00 59.81 191 GLU A C 1
ATOM 1489 O O . GLU A 1 191 ? 36.776 1.610 7.605 1.00 59.81 191 GLU A O 1
ATOM 1494 N N . PHE A 1 192 ? 35.309 1.513 5.913 1.00 54.09 192 PHE A N 1
ATOM 1495 C CA . PHE A 1 192 ? 34.354 2.443 6.534 1.00 54.09 192 PHE A CA 1
ATOM 1496 C C . PHE A 1 192 ? 33.454 1.809 7.606 1.00 54.09 192 PHE A C 1
ATOM 1498 O O . PHE A 1 192 ? 32.970 2.522 8.486 1.00 54.09 192 PHE A O 1
ATOM 1505 N N . TYR A 1 193 ? 33.278 0.483 7.606 1.00 53.84 193 TYR A N 1
ATOM 1506 C CA . TYR A 1 193 ? 32.448 -0.211 8.603 1.00 53.84 193 TYR A CA 1
ATOM 1507 C C . TYR A 1 193 ? 33.199 -0.562 9.899 1.00 53.84 193 TYR A C 1
ATOM 1509 O O . TYR A 1 193 ? 32.577 -0.915 10.899 1.00 53.84 193 TYR A O 1
ATOM 1517 N N . SER A 1 194 ? 34.522 -0.378 9.944 1.00 49.19 194 SER A N 1
ATOM 1518 C CA . SER A 1 194 ? 35.350 -0.633 11.137 1.00 49.19 194 SER A CA 1
ATOM 1519 C C . SER A 1 194 ? 35.256 0.455 12.220 1.00 49.19 194 SER A C 1
ATOM 1521 O O . SER A 1 194 ? 35.934 0.371 13.243 1.00 49.19 194 SER A O 1
ATOM 1523 N N . ARG A 1 195 ? 34.428 1.491 12.028 1.00 46.59 195 ARG A N 1
ATOM 1524 C CA . ARG A 1 195 ? 34.265 2.616 12.966 1.00 46.59 195 ARG A CA 1
ATOM 1525 C C . ARG A 1 195 ? 32.861 2.661 13.581 1.00 46.59 195 ARG A C 1
ATOM 1527 O O . ARG A 1 195 ? 32.232 3.712 13.637 1.00 46.59 195 ARG A O 1
ATOM 1534 N N . ALA A 1 196 ? 32.363 1.526 14.066 1.00 41.31 196 ALA A N 1
ATOM 1535 C CA . ALA A 1 196 ? 31.193 1.524 14.941 1.00 41.31 196 ALA A CA 1
ATOM 1536 C C . ALA A 1 196 ? 31.549 2.204 16.286 1.00 41.31 196 ALA A C 1
ATOM 1538 O O . ALA A 1 196 ? 32.573 1.864 16.887 1.00 41.31 196 ALA A O 1
ATOM 1539 N N . PRO A 1 197 ? 30.753 3.166 16.788 1.00 38.69 197 PRO A N 1
ATOM 1540 C CA . PRO A 1 197 ? 30.977 3.745 18.106 1.00 38.69 197 PRO A CA 1
ATOM 1541 C C . PRO A 1 197 ? 30.757 2.676 19.186 1.00 38.69 197 PRO A C 1
ATOM 1543 O O . PRO A 1 197 ? 29.669 2.126 19.329 1.00 38.69 197 PRO A O 1
ATOM 1546 N N . SER A 1 198 ? 31.807 2.406 19.964 1.00 42.84 198 SER A N 1
ATOM 1547 C CA . SER A 1 198 ? 31.880 1.442 21.075 1.00 42.84 198 SER A CA 1
ATOM 1548 C C . SER A 1 198 ? 31.025 1.823 22.303 1.00 42.84 198 SER A C 1
ATOM 1550 O O . SER A 1 198 ? 31.456 1.625 23.435 1.00 42.84 198 SER A O 1
ATOM 1552 N N . ASN A 1 199 ? 29.820 2.366 22.120 1.00 46.25 199 ASN A N 1
ATOM 1553 C CA . ASN A 1 199 ? 28.937 2.773 23.216 1.00 46.25 199 ASN A CA 1
ATOM 1554 C C . ASN A 1 199 ? 27.523 2.208 23.024 1.00 46.25 199 ASN A C 1
ATOM 1556 O O . ASN A 1 199 ? 26.599 2.930 22.664 1.00 46.25 199 ASN A O 1
ATOM 1560 N N . ALA A 1 200 ? 27.352 0.915 23.297 1.00 40.06 200 ALA A N 1
ATOM 1561 C CA . ALA A 1 200 ? 26.040 0.311 23.529 1.00 40.06 200 ALA A CA 1
ATOM 1562 C C . ALA A 1 200 ? 26.158 -0.908 24.461 1.00 40.06 200 ALA A C 1
ATOM 1564 O O . ALA A 1 200 ? 25.947 -2.046 24.062 1.00 40.06 200 ALA A O 1
ATOM 1565 N N . HIS A 1 201 ? 26.496 -0.669 25.728 1.00 39.06 201 HIS A N 1
ATOM 1566 C CA . HIS A 1 201 ? 26.218 -1.614 26.810 1.00 39.06 201 HIS A CA 1
ATOM 1567 C C . HIS A 1 201 ? 25.763 -0.839 28.043 1.00 39.06 201 HIS A C 1
ATOM 1569 O O . HIS A 1 201 ? 26.588 -0.396 28.832 1.00 39.06 201 HIS A O 1
ATOM 1575 N N . ALA A 1 202 ? 24.447 -0.667 28.180 1.00 40.38 202 ALA A N 1
ATOM 1576 C CA . ALA A 1 202 ? 23.738 -0.614 29.461 1.00 40.38 202 ALA A CA 1
ATOM 1577 C C . ALA A 1 202 ? 22.241 -0.367 29.218 1.00 40.38 202 ALA A C 1
ATOM 1579 O O . ALA A 1 202 ? 21.798 0.776 29.211 1.00 40.38 202 ALA A O 1
ATOM 1580 N N . ALA A 1 203 ? 21.455 -1.434 29.061 1.00 33.31 203 ALA A N 1
ATOM 1581 C CA . ALA A 1 203 ? 20.048 -1.431 29.463 1.00 33.31 203 ALA A CA 1
ATOM 1582 C C . ALA A 1 203 ? 19.514 -2.869 29.599 1.00 33.31 203 ALA A C 1
ATOM 1584 O O . ALA A 1 203 ? 19.109 -3.500 28.632 1.00 33.31 203 ALA A O 1
ATOM 1585 N N . LEU A 1 204 ? 19.519 -3.326 30.854 1.00 36.72 204 LEU A N 1
ATOM 1586 C CA . LEU A 1 204 ? 18.437 -4.070 31.508 1.00 36.72 204 LEU A CA 1
ATOM 1587 C C . LEU A 1 204 ? 18.077 -5.464 30.970 1.00 36.72 204 LEU A C 1
ATOM 1589 O O . LEU A 1 204 ? 17.064 -5.681 30.315 1.00 36.72 204 LEU A O 1
ATOM 1593 N N . SER A 1 205 ? 18.843 -6.437 31.462 1.00 38.66 205 SER A N 1
ATOM 1594 C CA . SER A 1 205 ? 18.327 -7.751 31.843 1.00 38.66 205 SER A CA 1
ATOM 1595 C C . SER A 1 205 ? 17.437 -7.625 33.084 1.00 38.66 205 SER A C 1
ATOM 1597 O O . SER A 1 205 ? 17.939 -7.284 34.155 1.00 38.66 205 SER A O 1
ATOM 1599 N N . THR A 1 206 ? 16.158 -7.983 32.986 1.00 38.50 206 THR A N 1
ATOM 1600 C CA . THR A 1 206 ? 15.348 -8.393 34.143 1.00 38.50 206 THR A CA 1
ATOM 1601 C C . THR A 1 206 ? 14.350 -9.490 33.760 1.00 38.50 206 THR A C 1
ATOM 1603 O O . THR A 1 206 ? 13.658 -9.407 32.752 1.00 38.50 206 THR A O 1
ATOM 1606 N N . THR A 1 207 ? 14.260 -10.485 34.652 1.00 40.53 207 THR A N 1
ATOM 1607 C CA . THR A 1 207 ? 13.264 -11.573 34.778 1.00 40.53 207 THR A CA 1
ATOM 1608 C C . THR A 1 207 ? 13.369 -12.729 33.765 1.00 40.53 207 THR A C 1
ATOM 1610 O O . THR A 1 207 ? 13.250 -12.535 32.570 1.00 40.53 207 THR A O 1
ATOM 1613 N N . GLY A 1 208 ? 13.617 -13.991 34.127 1.00 34.44 208 GLY A N 1
ATOM 1614 C CA . GLY A 1 208 ? 13.624 -14.651 35.432 1.00 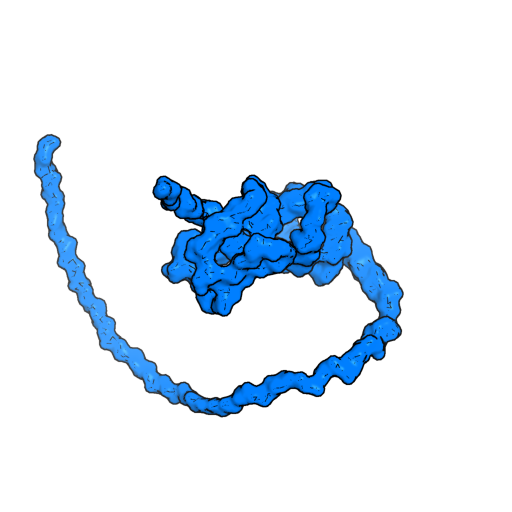34.44 208 GLY A CA 1
ATOM 1615 C C . GLY A 1 208 ? 12.367 -15.497 35.653 1.00 34.44 208 GLY A C 1
ATOM 1616 O O . GLY A 1 208 ? 11.364 -14.978 36.120 1.00 34.44 208 GLY A O 1
ATOM 1617 N N . ALA A 1 209 ? 12.520 -16.800 35.398 1.00 37.47 209 ALA A N 1
ATOM 1618 C CA . ALA A 1 209 ? 11.900 -17.933 36.095 1.00 37.47 209 ALA A CA 1
ATOM 1619 C C . ALA A 1 209 ? 10.393 -18.260 35.907 1.00 37.47 209 ALA A C 1
ATOM 1621 O O . ALA A 1 209 ? 9.518 -17.688 36.541 1.00 37.47 209 ALA A O 1
ATOM 1622 N N . ASP A 1 210 ? 10.173 -19.357 35.170 1.00 40.47 210 ASP A N 1
ATOM 1623 C CA . ASP A 1 210 ? 9.749 -20.661 35.722 1.00 40.47 210 ASP A CA 1
ATOM 1624 C C . ASP A 1 210 ? 8.247 -20.944 36.007 1.00 40.47 210 ASP A C 1
ATOM 1626 O O . ASP A 1 210 ? 7.529 -20.178 36.641 1.00 40.47 210 ASP A O 1
ATOM 1630 N N . ARG A 1 211 ? 7.860 -22.184 35.642 1.00 40.78 211 ARG A N 1
ATOM 1631 C CA . ARG A 1 211 ? 6.671 -22.989 36.035 1.00 40.78 211 ARG A CA 1
ATOM 1632 C C . ARG A 1 211 ? 5.315 -22.745 35.350 1.00 40.78 211 ARG A C 1
ATOM 1634 O O . ARG A 1 211 ? 4.555 -21.864 35.726 1.00 40.78 211 ARG A O 1
ATOM 1641 N N . ASN A 1 212 ? 4.890 -23.705 34.518 1.00 41.03 212 ASN A N 1
ATOM 1642 C CA . ASN A 1 212 ? 3.933 -24.762 34.919 1.00 41.03 212 ASN A CA 1
ATOM 1643 C C . ASN A 1 212 ? 3.382 -25.535 33.704 1.00 41.03 212 ASN A C 1
ATOM 1645 O O . ASN A 1 212 ? 2.490 -25.071 32.996 1.00 41.03 212 ASN A O 1
ATOM 1649 N N . HIS A 1 213 ? 3.820 -26.786 33.530 1.00 44.19 213 HIS A N 1
ATOM 1650 C CA . HIS A 1 213 ? 3.129 -27.761 32.684 1.00 44.19 213 HIS A CA 1
ATOM 1651 C C . HIS A 1 213 ? 1.974 -28.412 33.458 1.00 44.19 213 HIS A C 1
ATOM 1653 O O . HIS A 1 213 ? 2.113 -29.453 34.099 1.00 44.19 213 HIS A O 1
ATOM 1659 N N . GLY A 1 214 ? 0.808 -27.767 33.389 1.00 41.25 214 GLY A N 1
ATOM 1660 C CA . GLY A 1 214 ? -0.462 -28.254 33.919 1.00 41.25 214 GLY A CA 1
ATOM 1661 C C . GLY A 1 214 ? -1.264 -29.044 32.883 1.00 41.25 214 GLY A C 1
ATOM 1662 O O . GLY A 1 214 ? -2.015 -28.490 32.089 1.00 41.25 214 GLY A O 1
ATOM 1663 N N . LYS A 1 215 ? -1.128 -30.366 32.951 1.00 50.62 215 LYS A N 1
ATOM 1664 C CA . LYS A 1 215 ? -1.963 -31.409 32.334 1.00 50.62 215 LYS A CA 1
ATOM 1665 C C . LYS A 1 215 ? -3.462 -31.127 32.579 1.00 50.62 215 LYS A C 1
ATOM 1667 O O . LYS A 1 215 ? -3.913 -31.221 33.720 1.00 50.62 215 LYS A O 1
ATOM 1672 N N . ARG A 1 216 ? -4.268 -30.852 31.542 1.00 44.41 216 ARG A N 1
ATOM 1673 C CA . ARG A 1 216 ? -5.743 -30.884 31.645 1.00 44.41 216 ARG A CA 1
ATOM 1674 C C . ARG A 1 216 ? -6.379 -31.743 30.555 1.00 44.41 216 ARG A C 1
ATOM 1676 O O . ARG A 1 216 ? -6.112 -31.609 29.370 1.00 44.41 216 ARG A O 1
ATOM 1683 N N . ARG A 1 217 ? -7.190 -32.676 31.052 1.00 42.19 217 ARG A N 1
ATOM 1684 C CA . ARG A 1 217 ? -7.942 -33.723 30.365 1.00 42.19 217 ARG A CA 1
ATOM 1685 C C . ARG A 1 217 ? -9.080 -33.099 29.552 1.00 42.19 217 ARG A C 1
ATOM 1687 O O . ARG A 1 217 ? -9.863 -32.337 30.110 1.00 42.19 217 ARG A O 1
ATOM 1694 N N . GLY A 1 218 ? -9.203 -33.477 28.282 1.00 42.72 218 GLY A N 1
ATOM 1695 C CA . GLY A 1 218 ? -10.411 -33.246 27.492 1.00 42.72 218 GLY A CA 1
ATOM 1696 C C . GLY A 1 218 ? -11.512 -34.211 27.929 1.00 42.72 218 GLY A C 1
ATOM 1697 O O . GLY A 1 218 ? -11.430 -35.409 27.658 1.00 42.72 218 GLY A O 1
ATOM 1698 N N . LEU A 1 219 ? -12.518 -33.691 28.636 1.00 46.41 219 LEU A N 1
ATOM 1699 C CA . LEU A 1 219 ? -13.783 -34.378 28.874 1.00 46.41 219 LEU A CA 1
ATOM 1700 C C . LEU A 1 219 ? -14.694 -34.168 27.658 1.00 46.41 219 LEU A C 1
ATOM 1702 O O . LEU A 1 219 ? -14.924 -33.043 27.221 1.00 46.41 219 LEU A O 1
ATOM 1706 N N . ARG A 1 220 ? -15.213 -35.280 27.141 1.00 47.72 220 ARG A N 1
ATOM 1707 C CA . ARG A 1 220 ? -16.276 -35.357 26.140 1.00 47.72 220 ARG A CA 1
ATOM 1708 C C . ARG A 1 220 ? -17.599 -34.864 26.741 1.00 47.72 220 ARG A C 1
ATOM 1710 O O . ARG A 1 220 ? -18.020 -35.409 27.752 1.00 47.72 220 ARG A O 1
ATOM 1717 N N . HIS A 1 221 ? -18.293 -33.956 26.061 1.00 47.19 221 HIS A N 1
ATOM 1718 C CA . HIS A 1 221 ? -19.756 -33.824 26.110 1.00 47.19 221 HIS A CA 1
ATOM 1719 C C . HIS A 1 221 ? -20.212 -33.429 24.700 1.00 47.19 221 HIS A C 1
ATOM 1721 O O . HIS A 1 221 ? -19.830 -32.389 24.185 1.00 47.19 221 HIS A O 1
ATOM 1727 N N . SER A 1 222 ? -20.698 -34.396 23.925 1.00 43.94 222 SER A N 1
ATOM 1728 C CA . SER A 1 222 ? -22.111 -34.781 23.804 1.00 43.94 222 SER A CA 1
ATOM 1729 C C . SER A 1 222 ? -22.935 -33.717 23.085 1.00 43.94 222 SER A C 1
ATOM 1731 O O . SER A 1 222 ? -23.463 -32.783 23.681 1.00 43.94 222 SER A O 1
ATOM 1733 N N . VAL A 1 223 ? -23.031 -33.939 21.777 1.00 42.62 223 VAL A N 1
ATOM 1734 C CA . VAL A 1 223 ? -23.999 -33.382 20.838 1.00 42.62 223 VAL A CA 1
ATOM 1735 C C . VAL A 1 223 ? -25.406 -33.543 21.414 1.00 42.62 223 VAL A C 1
ATOM 1737 O O . VAL A 1 223 ? -25.815 -34.662 21.717 1.00 42.62 223 VAL A O 1
ATOM 1740 N N . HIS A 1 224 ? -26.148 -32.443 21.546 1.00 47.47 224 HIS A N 1
ATOM 1741 C CA . HIS A 1 224 ? -27.599 -32.505 21.676 1.00 47.47 224 HIS A CA 1
ATOM 1742 C C . HIS A 1 224 ? -28.243 -31.775 20.501 1.00 47.47 224 HIS A C 1
ATOM 1744 O O . HIS A 1 224 ? -28.354 -30.554 20.447 1.00 47.47 224 HIS A O 1
ATOM 1750 N N . GLU A 1 225 ? -28.636 -32.605 19.547 1.00 46.75 225 GLU A N 1
ATOM 1751 C CA . GLU A 1 225 ? -29.588 -32.361 18.481 1.00 46.75 225 GLU A CA 1
ATOM 1752 C C . GLU A 1 225 ? -30.895 -31.792 19.065 1.00 46.75 225 GLU A C 1
ATOM 1754 O O . GLU A 1 225 ? -31.543 -32.425 19.901 1.00 46.75 225 GLU A O 1
ATOM 1759 N N . ARG A 1 226 ? -31.296 -30.593 18.629 1.00 52.56 226 ARG A N 1
ATOM 1760 C CA . ARG A 1 226 ? -32.685 -30.129 18.733 1.00 52.56 226 ARG A CA 1
ATOM 1761 C C . ARG A 1 226 ? -33.167 -29.682 17.364 1.00 52.56 226 ARG A C 1
ATOM 1763 O O . ARG A 1 226 ? -32.910 -28.573 16.910 1.00 52.56 226 ARG A O 1
ATOM 1770 N N . ARG A 1 227 ? -33.889 -30.608 16.740 1.00 45.03 227 ARG A N 1
ATOM 1771 C CA . ARG A 1 227 ? -34.885 -30.356 15.705 1.00 45.03 227 ARG A CA 1
ATOM 1772 C C . ARG A 1 227 ? -35.953 -29.417 16.273 1.00 45.03 227 ARG A C 1
ATOM 1774 O O . ARG A 1 227 ? -36.550 -29.742 17.296 1.00 45.03 227 ARG A O 1
ATOM 1781 N N . SER A 1 228 ? -36.238 -28.330 15.569 1.00 51.03 228 SER A N 1
ATOM 1782 C CA . SER A 1 228 ? -37.533 -27.656 15.640 1.00 51.03 228 SER A CA 1
ATOM 1783 C C . SER A 1 228 ? -38.018 -27.438 14.220 1.00 51.03 228 SER A C 1
ATOM 1785 O O . SER A 1 228 ? -37.314 -26.889 13.376 1.00 51.03 228 SER A O 1
ATOM 1787 N N . ALA A 1 229 ? -39.207 -27.962 13.975 1.00 47.91 229 ALA A N 1
ATOM 1788 C CA . ALA A 1 229 ? -39.892 -28.000 12.706 1.00 47.91 229 ALA A CA 1
ATOM 1789 C C . ALA A 1 229 ? -41.051 -26.987 12.703 1.00 47.91 229 ALA A C 1
ATOM 1791 O O . ALA A 1 229 ? -41.533 -26.614 13.770 1.00 47.91 229 ALA A O 1
ATOM 1792 N N . VAL A 1 230 ? -41.537 -26.683 11.490 1.00 47.75 230 VAL A N 1
ATOM 1793 C CA . VAL A 1 230 ? -42.882 -26.160 11.159 1.00 47.75 230 VAL A CA 1
ATOM 1794 C C . VAL A 1 230 ? -43.090 -24.682 11.557 1.00 47.75 230 VAL A C 1
ATOM 1796 O O . VAL A 1 230 ? -42.967 -24.287 12.706 1.00 47.75 230 VAL A O 1
ATOM 1799 N N . THR A 1 231 ? -43.426 -23.770 10.643 1.00 53.44 231 THR A N 1
ATOM 1800 C CA . THR A 1 231 ? -44.784 -23.679 10.089 1.00 53.44 231 THR A CA 1
ATOM 1801 C C . THR A 1 231 ? -44.808 -22.874 8.792 1.00 53.44 231 THR A C 1
ATOM 1803 O O . THR A 1 231 ? -44.505 -21.685 8.767 1.00 53.44 231 THR A O 1
ATOM 1806 N N . GLU A 1 232 ? -45.237 -23.544 7.730 1.00 55.91 232 GLU A N 1
ATOM 1807 C CA . GLU A 1 232 ? -45.662 -22.976 6.458 1.00 55.91 232 GLU A CA 1
ATOM 1808 C C . GLU A 1 232 ? -47.089 -22.421 6.644 1.00 55.91 232 GLU A C 1
ATOM 1810 O O . GLU A 1 232 ? -47.996 -23.151 7.048 1.00 55.91 232 GLU A O 1
ATOM 1815 N N . ARG A 1 233 ? -47.307 -21.125 6.393 1.00 53.75 233 ARG A N 1
ATOM 1816 C CA . ARG A 1 233 ? -48.651 -20.542 6.249 1.00 53.75 233 ARG A CA 1
ATOM 1817 C C . ARG A 1 233 ? -48.790 -19.985 4.836 1.00 53.75 233 ARG A C 1
ATOM 1819 O O . ARG A 1 233 ? -48.246 -18.934 4.520 1.00 53.75 233 ARG A O 1
ATOM 1826 N N . ARG A 1 234 ? -49.524 -20.730 4.008 1.00 59.22 234 ARG A N 1
ATOM 1827 C CA . ARG A 1 234 ? -50.269 -20.226 2.844 1.00 59.22 234 ARG A CA 1
ATOM 1828 C C . ARG A 1 234 ? -51.544 -19.508 3.315 1.00 59.22 234 ARG A C 1
ATOM 1830 O O . ARG A 1 234 ? -51.924 -19.681 4.473 1.00 59.22 234 ARG A O 1
ATOM 1837 N N . LEU A 1 235 ? -52.206 -18.835 2.363 1.00 66.94 235 LEU A N 1
ATOM 1838 C CA . LEU A 1 235 ? -53.409 -17.973 2.402 1.00 66.94 235 LEU A CA 1
ATOM 1839 C C . LEU A 1 235 ? -52.981 -16.492 2.324 1.00 66.94 235 LEU A C 1
ATOM 1841 O O . LEU A 1 235 ? -52.326 -16.018 3.243 1.00 66.94 235 LEU A O 1
ATOM 1845 N N . PHE A 1 236 ? -53.241 -15.714 1.271 1.00 63.34 236 PHE A N 1
ATOM 1846 C CA . PHE A 1 236 ? -54.189 -15.768 0.150 1.00 63.34 236 PHE A CA 1
ATOM 1847 C C . PHE A 1 236 ? -53.523 -15.263 -1.135 1.00 63.34 236 PHE A C 1
ATOM 1849 O O . PHE A 1 236 ? -52.557 -14.476 -1.012 1.00 63.34 236 PHE A O 1
#

Organism: NCBI:txid230812

Sequence (236 aa):
MTVLHSSPRQSELSPILCAIANFELSTGSVDKLFGFPEGETELLLQGLHSVLRVPSKGYDGISSHHASFLDFLNDPDRSQIFYISSLDRRMVLARSLLKICAGDPKECSDLFLSRVVSNNLIPFITSLAPTAELCPLIELMNDEYILEMTCDLECMSSWIKNIPSAPRVLVERWEKYTTISSEQTSVLSPEFYSRAPSNAHAALSTTGADRNHGKRRGLRHSVHERRSAVTERRLF

Foldseek 3Di:
DPPPPPQDPLVLVQLVLLDLLQFQFAQQRSCLLVVHDPCVSVVNCVVVVVFWDHDPDDGGGIDGPDPVVSVQLCDCVRCVSNNNPDLVSLVSSLLSLLQCQLDDVVVVPPPSSLVRCLARNLVSVLVHQQEPVCLVSLVSGDPVSLLSNLPCLVSNLVSLVNHVPRDPVSNVVSVVSPVVSVVVVVVPDPVVVVDDPPDDDDDDDDDDDDDDDDDDDDDDDDDDDDDDDDDDDDDD